Protein AF-B0TXT7-F1 (afdb_monomer)

Mean predicted aligned error: 6.56 Å

Organism: Francisella philomiragia subsp. philomiragia (strain ATCC 25017 / CCUG 19701 / FSC 153 / O#319-036) (NCBI:txid484022)

Structure (mmCIF, N/CA/C/O backbone):
data_AF-B0TXT7-F1
#
_entry.id   AF-B0TXT7-F1
#
loop_
_atom_site.group_PDB
_atom_site.id
_atom_site.type_symbol
_atom_site.label_atom_id
_atom_site.label_alt_id
_atom_site.label_comp_id
_atom_site.label_asym_id
_atom_site.label_entity_id
_atom_site.label_seq_id
_atom_site.pdbx_PDB_ins_code
_atom_site.Cartn_x
_atom_site.Cartn_y
_atom_site.Cartn_z
_atom_site.occupancy
_atom_site.B_iso_or_equiv
_atom_site.auth_seq_id
_atom_site.auth_comp_id
_atom_site.auth_asym_id
_atom_site.auth_atom_id
_atom_site.pdbx_PDB_model_num
ATOM 1 N N . MET A 1 1 ? -22.520 -22.545 6.226 1.00 51.59 1 MET A N 1
ATOM 2 C CA . MET A 1 1 ? -21.608 -21.800 7.129 1.00 51.59 1 MET A CA 1
ATOM 3 C C . MET A 1 1 ? -21.972 -21.893 8.619 1.00 51.59 1 MET A C 1
ATOM 5 O O . MET A 1 1 ? -21.087 -21.686 9.431 1.00 51.59 1 MET A O 1
ATOM 9 N N . GLN A 1 2 ? -23.203 -22.263 9.009 1.00 54.75 2 GLN A N 1
ATOM 10 C CA . GLN A 1 2 ? -23.675 -22.245 10.411 1.00 54.75 2 GLN A CA 1
ATOM 11 C C . GLN A 1 2 ? -23.041 -23.250 11.405 1.00 54.75 2 GLN A C 1
ATOM 13 O O . GLN A 1 2 ? -23.368 -23.182 12.582 1.00 54.75 2 GLN A O 1
ATOM 18 N N . GLN A 1 3 ? -22.155 -24.165 10.990 1.00 64.62 3 GLN A N 1
ATOM 19 C CA . GLN A 1 3 ? -21.646 -25.228 11.882 1.00 64.62 3 GLN A CA 1
ATOM 20 C C . GLN A 1 3 ? -20.163 -25.116 12.261 1.00 64.62 3 GLN A C 1
ATOM 22 O O . GLN A 1 3 ? -19.728 -25.811 13.173 1.00 64.62 3 GLN A O 1
ATOM 27 N N . ASN A 1 4 ? -19.378 -24.244 11.616 1.00 75.81 4 ASN A N 1
ATOM 28 C CA . ASN A 1 4 ? -17.958 -24.092 11.938 1.00 75.81 4 ASN A CA 1
ATOM 29 C C . ASN A 1 4 ? -17.682 -22.705 12.526 1.00 75.81 4 ASN A C 1
ATOM 31 O O . ASN A 1 4 ? -17.522 -21.728 11.798 1.00 75.81 4 ASN A O 1
ATOM 35 N N . THR A 1 5 ? -17.606 -22.635 13.854 1.00 74.50 5 THR A N 1
ATOM 36 C CA . THR A 1 5 ? -17.346 -21.399 14.608 1.00 74.50 5 THR A CA 1
ATOM 37 C C . THR A 1 5 ? -15.906 -20.897 14.501 1.00 74.50 5 THR A C 1
ATOM 39 O O . THR A 1 5 ? -15.617 -19.815 15.005 1.00 74.50 5 THR A O 1
ATOM 42 N N . ASN A 1 6 ? -15.010 -21.662 13.866 1.00 85.00 6 ASN A N 1
ATOM 43 C CA . ASN A 1 6 ? -13.612 -21.280 13.658 1.00 85.00 6 ASN A CA 1
ATOM 44 C C . ASN A 1 6 ? -13.389 -20.542 12.332 1.00 85.00 6 ASN A C 1
ATOM 46 O O . ASN A 1 6 ? -12.321 -19.963 12.137 1.00 85.00 6 ASN A O 1
ATOM 50 N N . LEU A 1 7 ? -14.368 -20.560 11.420 1.00 88.75 7 LEU A N 1
ATOM 51 C CA . LEU A 1 7 ? -14.286 -19.779 10.191 1.00 88.75 7 LEU A CA 1
ATOM 52 C C . LEU A 1 7 ? -14.482 -18.300 10.505 1.00 88.75 7 LEU A C 1
ATOM 54 O O . LEU A 1 7 ? -15.391 -17.920 11.245 1.00 88.75 7 LEU A O 1
ATOM 58 N N . ARG A 1 8 ? -13.627 -17.475 9.908 1.00 91.94 8 ARG A N 1
ATOM 59 C CA . ARG A 1 8 ? -13.686 -16.023 10.016 1.00 91.94 8 ARG A CA 1
ATOM 60 C C . ARG A 1 8 ? -13.893 -15.414 8.642 1.00 91.94 8 ARG A C 1
ATOM 62 O O . ARG A 1 8 ? -13.383 -15.939 7.655 1.00 91.94 8 ARG A O 1
ATOM 69 N N . ILE A 1 9 ? -14.634 -14.314 8.594 1.00 91.62 9 ILE A N 1
ATOM 70 C CA . ILE A 1 9 ? -14.867 -13.565 7.358 1.00 91.62 9 ILE A CA 1
ATOM 71 C C . ILE A 1 9 ? -13.808 -12.473 7.254 1.00 91.62 9 ILE A C 1
ATOM 73 O O . ILE A 1 9 ? -13.617 -11.706 8.197 1.00 91.62 9 ILE A O 1
ATOM 77 N N . SER A 1 10 ? -13.134 -12.421 6.113 1.00 96.75 10 SER A N 1
ATOM 78 C CA . SER A 1 10 ? -12.211 -11.349 5.748 1.00 96.75 10 SER A CA 1
ATOM 79 C C . SER A 1 10 ? -12.772 -10.628 4.524 1.00 96.75 10 SER A C 1
ATOM 81 O O . SER A 1 10 ? -13.472 -11.246 3.719 1.00 96.75 10 SER A O 1
ATOM 83 N N . GLY A 1 11 ? -12.470 -9.346 4.364 1.00 96.88 11 GLY A N 1
ATOM 84 C CA . GLY A 1 11 ? -12.916 -8.587 3.198 1.00 96.88 11 GLY A CA 1
ATOM 85 C C . GLY A 1 11 ? -12.551 -7.113 3.277 1.00 96.88 11 GLY A C 1
ATOM 86 O O . GLY A 1 11 ? -11.939 -6.661 4.244 1.00 96.88 11 GLY A O 1
ATOM 87 N N . TRP A 1 12 ? -12.940 -6.352 2.258 1.00 97.12 12 TRP A N 1
ATOM 88 C CA . TRP A 1 12 ? -12.805 -4.896 2.279 1.00 97.12 12 TRP A CA 1
ATOM 89 C C . TRP A 1 12 ? -13.558 -4.302 3.471 1.00 97.12 12 TRP A C 1
ATOM 91 O O . TRP A 1 12 ? -14.540 -4.884 3.936 1.00 97.12 12 TRP A O 1
ATOM 101 N N . GLN A 1 13 ? -13.120 -3.143 3.951 1.00 95.44 13 GLN A N 1
ATOM 102 C CA . GLN A 1 13 ? -13.707 -2.390 5.067 1.00 95.44 13 GLN A CA 1
ATOM 103 C C . GLN A 1 13 ? -15.245 -2.303 5.052 1.00 95.44 13 GLN A C 1
ATOM 105 O O . GLN A 1 13 ? -15.869 -2.425 6.106 1.00 95.44 13 GLN A O 1
ATOM 110 N N . GLN A 1 14 ? -15.875 -2.231 3.874 1.00 92.75 14 GLN A N 1
ATOM 111 C CA . GLN A 1 14 ? -17.336 -2.234 3.713 1.00 92.75 14 GLN A CA 1
ATOM 112 C C . GLN A 1 14 ? -18.018 -3.514 4.230 1.00 92.75 14 GLN A C 1
ATOM 114 O O . GLN A 1 14 ? -19.214 -3.515 4.480 1.00 92.75 14 GLN A O 1
ATOM 119 N N . THR A 1 15 ? -17.274 -4.601 4.442 1.00 93.25 15 THR A N 1
ATOM 120 C CA . THR A 1 15 ? -17.776 -5.841 5.064 1.00 93.25 15 THR A CA 1
ATOM 121 C C . THR A 1 15 ? -18.256 -5.607 6.497 1.00 93.25 15 THR A C 1
ATOM 123 O O . THR A 1 15 ? -19.139 -6.312 6.983 1.00 93.25 15 THR A O 1
ATOM 126 N N . VAL A 1 16 ? -17.644 -4.646 7.193 1.00 93.69 16 VAL A N 1
ATOM 127 C CA . VAL A 1 16 ? -17.918 -4.352 8.606 1.00 93.69 16 VAL A CA 1
ATOM 128 C C . VAL A 1 16 ? -18.448 -2.938 8.819 1.00 93.69 16 VAL A C 1
ATOM 130 O O . VAL A 1 16 ? -19.028 -2.668 9.869 1.00 93.69 16 VAL A O 1
ATOM 133 N N . GLN A 1 17 ? -18.270 -2.044 7.849 1.00 91.12 17 GLN A N 1
ATOM 134 C CA . GLN A 1 17 ? -18.802 -0.688 7.891 1.00 91.12 17 GLN A CA 1
ATOM 135 C C . GLN A 1 17 ? -20.269 -0.652 7.457 1.00 91.12 17 GLN A C 1
ATOM 137 O O . GLN A 1 17 ? -20.660 -1.268 6.472 1.00 91.12 17 GLN A O 1
ATOM 142 N N . ASN A 1 18 ? -21.061 0.132 8.180 1.00 82.00 18 ASN A N 1
ATOM 143 C CA . ASN A 1 18 ? -22.433 0.476 7.848 1.00 82.00 18 ASN A CA 1
ATOM 144 C C . ASN A 1 18 ? -22.510 1.959 7.497 1.00 82.00 18 ASN A C 1
ATOM 146 O O . ASN A 1 18 ? -21.871 2.798 8.131 1.00 82.00 18 ASN A O 1
ATOM 150 N N . ASP A 1 19 ? -23.333 2.292 6.511 1.00 72.88 19 ASP A N 1
ATOM 151 C CA . ASP A 1 19 ? -23.581 3.674 6.122 1.00 72.88 19 ASP A CA 1
ATOM 152 C C . ASP A 1 19 ? -25.052 4.042 6.363 1.00 72.88 19 ASP A C 1
ATOM 154 O O . ASP A 1 19 ? -25.871 4.015 5.442 1.00 72.88 19 ASP A O 1
ATOM 158 N N . PRO A 1 20 ? -25.432 4.360 7.614 1.00 60.53 20 PRO A N 1
ATOM 159 C CA . PRO A 1 20 ? -26.813 4.700 7.927 1.00 60.53 20 PRO A CA 1
ATOM 160 C C . PRO A 1 20 ? -27.273 6.031 7.306 1.00 60.53 20 PRO A C 1
ATOM 162 O O . PRO A 1 20 ? -28.471 6.299 7.328 1.00 60.53 20 PRO A O 1
ATOM 165 N N . ASN A 1 21 ? -26.365 6.859 6.762 1.00 62.38 21 ASN A N 1
ATOM 166 C CA . ASN A 1 21 ? -26.669 8.219 6.291 1.00 62.38 21 ASN A CA 1
ATOM 167 C C . ASN A 1 21 ? -26.250 8.508 4.833 1.00 62.38 21 ASN A C 1
ATOM 169 O O . ASN A 1 21 ? -26.372 9.651 4.397 1.00 62.38 21 ASN A O 1
ATOM 173 N N . GLY A 1 22 ? -25.756 7.526 4.078 1.00 58.91 22 GLY A N 1
ATOM 174 C CA . GLY A 1 22 ? -25.229 7.735 2.722 1.00 58.91 22 GLY A CA 1
ATOM 175 C C . GLY A 1 22 ? -23.880 8.472 2.668 1.00 58.91 22 GLY A C 1
ATOM 176 O O . GLY A 1 22 ? -23.488 8.957 1.606 1.00 58.91 22 GLY A O 1
ATOM 177 N N . ASN A 1 23 ? -23.184 8.596 3.803 1.00 55.44 23 ASN A N 1
ATOM 178 C CA . ASN A 1 23 ? -21.827 9.117 3.866 1.00 55.44 23 ASN A CA 1
ATOM 179 C C . ASN A 1 23 ? -20.853 7.942 3.736 1.00 55.44 23 ASN A C 1
ATOM 181 O O . ASN A 1 23 ? -20.603 7.223 4.700 1.00 55.44 23 ASN A O 1
ATOM 185 N N . LEU A 1 24 ? -20.251 7.824 2.552 1.00 52.06 24 LEU A N 1
ATOM 186 C CA . LEU A 1 24 ? -19.329 6.766 2.112 1.00 52.06 24 LEU A CA 1
ATOM 187 C C . LEU A 1 24 ? -18.203 6.378 3.102 1.00 52.06 24 LEU A C 1
ATOM 189 O O . LEU A 1 24 ? -17.630 5.301 2.964 1.00 52.06 24 LEU A O 1
ATOM 193 N N . ALA A 1 25 ? -17.907 7.204 4.111 1.00 57.69 25 ALA A N 1
ATOM 194 C CA . ALA A 1 25 ? -16.978 6.916 5.208 1.00 57.69 25 ALA A CA 1
ATOM 195 C C . ALA A 1 25 ? -17.632 6.060 6.317 1.00 57.69 25 ALA A C 1
ATOM 197 O O . ALA A 1 25 ? -17.668 6.464 7.484 1.00 57.69 25 ALA A O 1
ATOM 198 N N . GLY A 1 26 ? -18.213 4.917 5.932 1.00 68.19 26 GLY A N 1
ATOM 199 C CA . GLY A 1 26 ? -19.107 4.102 6.761 1.00 68.19 26 GLY A CA 1
ATOM 200 C C . GLY A 1 26 ? -18.608 3.860 8.196 1.00 68.19 26 GLY A C 1
ATOM 201 O O . GLY A 1 26 ? -17.425 3.642 8.452 1.00 68.19 26 GLY A O 1
ATOM 202 N N . GLY A 1 27 ? -19.530 3.914 9.156 1.00 82.56 27 GLY A N 1
ATOM 203 C CA . GLY A 1 27 ? -19.256 3.742 10.581 1.00 82.56 27 GLY A CA 1
ATOM 204 C C . GLY A 1 27 ? -19.341 2.289 11.045 1.00 82.56 27 GLY A C 1
ATOM 205 O O . GLY A 1 27 ? -19.876 1.424 10.360 1.00 82.56 27 GLY A O 1
ATOM 206 N N . ILE A 1 28 ? -18.841 2.024 12.251 1.00 88.81 28 ILE A N 1
ATOM 207 C CA . ILE A 1 28 ? -19.052 0.746 12.942 1.00 88.81 28 ILE A CA 1
ATOM 208 C C . ILE A 1 28 ? -20.203 0.921 13.926 1.00 88.81 28 ILE A C 1
ATOM 210 O O . ILE A 1 28 ? -20.155 1.803 14.785 1.00 88.81 28 ILE A O 1
ATOM 214 N N . ASP A 1 29 ? -21.230 0.087 13.805 1.00 87.62 29 ASP A N 1
ATOM 215 C CA . ASP A 1 29 ? -22.403 0.121 14.673 1.00 87.62 29 ASP A CA 1
ATOM 216 C C . ASP A 1 29 ? -22.774 -1.280 15.188 1.00 87.62 29 ASP A C 1
ATOM 218 O O . ASP A 1 29 ? -22.053 -2.259 15.003 1.00 87.62 29 ASP A O 1
ATOM 222 N N . LYS A 1 30 ? -23.912 -1.379 15.879 1.00 87.69 30 LYS A N 1
ATOM 223 C CA . LYS A 1 30 ? -24.397 -2.631 16.481 1.00 87.69 30 LYS A CA 1
ATOM 224 C C . LYS A 1 30 ? -24.724 -3.745 15.473 1.00 87.69 30 LYS A C 1
ATOM 226 O O . LYS A 1 30 ? -24.895 -4.885 15.893 1.00 87.69 30 LYS A O 1
ATOM 231 N N . ASN A 1 31 ? -24.882 -3.416 14.193 1.00 88.06 31 ASN A N 1
ATOM 232 C CA . ASN A 1 31 ? -25.178 -4.361 13.119 1.00 88.06 31 ASN A CA 1
ATOM 233 C C . ASN A 1 31 ? -23.906 -4.808 12.379 1.00 88.06 31 ASN A C 1
ATOM 235 O O . ASN A 1 31 ? -23.976 -5.722 11.560 1.00 88.06 31 ASN A O 1
ATOM 239 N N . SER A 1 32 ? -22.756 -4.179 12.643 1.00 91.50 32 SER A N 1
ATOM 240 C CA . SER A 1 32 ? -21.461 -4.601 12.110 1.00 91.50 32 SER A CA 1
ATOM 241 C C . SER A 1 32 ? -21.084 -5.998 12.614 1.00 91.50 32 SER A C 1
ATOM 243 O O . SER A 1 32 ? -21.373 -6.366 13.755 1.00 91.50 32 SER A O 1
ATOM 245 N N . ILE A 1 33 ? -20.398 -6.779 11.776 1.00 92.38 33 ILE A N 1
ATOM 246 C CA . ILE A 1 33 ? -19.875 -8.094 12.173 1.00 92.38 33 ILE A CA 1
ATOM 247 C C . ILE A 1 33 ? -18.820 -7.890 13.272 1.00 92.38 33 ILE A C 1
ATOM 249 O O . ILE A 1 33 ? -17.830 -7.218 13.002 1.00 92.38 33 ILE A O 1
ATOM 253 N N . PRO A 1 34 ? -18.960 -8.484 14.472 1.00 93.12 34 PRO A N 1
ATOM 254 C CA . PRO A 1 34 ? -18.006 -8.277 15.561 1.00 93.12 34 PRO A CA 1
ATOM 255 C C . PRO A 1 34 ? -16.569 -8.651 15.178 1.00 93.12 34 PRO A C 1
ATOM 257 O O . PRO A 1 34 ? -16.345 -9.651 14.488 1.00 93.12 34 PRO A O 1
ATOM 260 N N . SER A 1 35 ? -15.582 -7.890 15.657 1.00 94.88 35 SER A N 1
ATOM 261 C CA . SER A 1 35 ? -14.178 -8.051 15.257 1.00 94.88 35 SER A CA 1
ATOM 262 C C . SER A 1 35 ? -13.612 -9.439 15.578 1.00 94.88 35 SER A C 1
ATOM 264 O O . SER A 1 35 ? -12.848 -9.997 14.788 1.00 94.88 35 SER A O 1
ATOM 266 N N . GLU A 1 36 ? -14.066 -10.087 16.651 1.00 92.94 36 GLU A N 1
ATOM 267 C CA . GLU A 1 36 ? -13.690 -11.456 17.013 1.00 92.94 36 GLU A CA 1
ATOM 268 C C . GLU A 1 36 ? -14.222 -12.531 16.049 1.00 92.94 36 GLU A C 1
ATOM 270 O O . GLU A 1 36 ? -13.735 -13.665 16.058 1.00 92.94 36 GLU A O 1
ATOM 275 N N . LYS A 1 37 ? -15.202 -12.185 15.205 1.00 93.00 37 LYS A N 1
ATOM 276 C CA . LYS A 1 37 ? -15.755 -13.035 14.138 1.00 93.00 37 LYS A CA 1
ATOM 277 C C . LYS A 1 37 ? -15.136 -12.749 12.766 1.00 93.00 37 LYS A C 1
ATOM 279 O O . LYS A 1 37 ? -15.424 -13.464 11.805 1.00 93.00 37 LYS A O 1
ATOM 284 N N . THR A 1 38 ? -14.258 -11.752 12.678 1.00 95.62 38 THR A N 1
ATOM 285 C CA . THR A 1 38 ? -13.571 -11.368 11.438 1.00 95.62 38 THR A CA 1
ATOM 286 C C . THR A 1 38 ? -12.125 -11.852 11.390 1.00 95.62 38 THR A C 1
ATOM 288 O O . THR A 1 38 ? -11.473 -12.054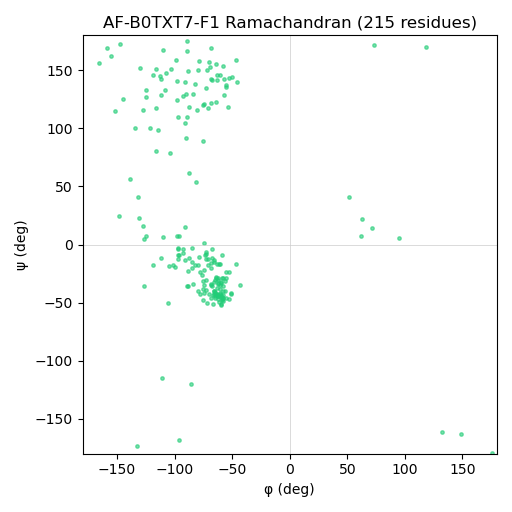 12.422 1.00 95.62 38 THR A O 1
ATOM 291 N N . GLY A 1 39 ? -11.649 -12.097 10.170 1.00 96.62 39 GLY A N 1
ATOM 292 C CA . GLY A 1 39 ? -10.245 -12.300 9.850 1.00 96.62 39 GLY A CA 1
ATOM 293 C C . GLY A 1 39 ? -9.587 -10.947 9.613 1.00 96.62 39 GLY A C 1
ATOM 294 O O . GLY A 1 39 ? -9.584 -10.108 10.510 1.00 96.62 39 GLY A O 1
ATOM 295 N N . TYR A 1 40 ? -9.048 -10.736 8.415 1.00 98.06 40 TYR A N 1
ATOM 296 C CA . TYR A 1 40 ? -8.450 -9.461 8.024 1.00 98.06 40 TYR A CA 1
ATOM 297 C C . TYR A 1 40 ? -9.473 -8.545 7.360 1.00 98.06 40 TYR A C 1
ATOM 299 O O . TYR A 1 40 ? -10.296 -8.994 6.561 1.00 98.06 40 TYR A O 1
ATOM 307 N N . ILE A 1 41 ? -9.410 -7.260 7.693 1.00 98.31 41 ILE A N 1
ATOM 308 C CA . ILE A 1 41 ? -10.216 -6.220 7.063 1.00 98.31 41 ILE A CA 1
ATOM 309 C C . ILE A 1 41 ? -9.276 -5.258 6.344 1.00 98.31 41 ILE A C 1
ATOM 311 O O . ILE A 1 41 ? -8.439 -4.622 6.985 1.00 98.31 41 ILE A O 1
ATOM 315 N N . TRP A 1 42 ? -9.404 -5.161 5.024 1.00 98.50 42 TRP A N 1
ATOM 316 C CA . TRP A 1 42 ? -8.548 -4.300 4.209 1.00 98.50 42 TRP A CA 1
ATOM 317 C C . TRP A 1 42 ? -9.150 -2.907 4.060 1.00 98.50 42 TRP A C 1
ATOM 319 O O . TRP A 1 42 ? -10.311 -2.764 3.667 1.00 98.50 42 TRP A O 1
ATOM 329 N N . VAL A 1 43 ? -8.339 -1.890 4.339 1.00 97.88 43 VAL A N 1
ATOM 330 C CA . VAL A 1 43 ? -8.679 -0.484 4.103 1.00 97.88 43 VAL A CA 1
ATOM 331 C C . VAL A 1 43 ? -8.080 -0.063 2.778 1.00 97.88 43 VAL A C 1
ATOM 333 O O . VAL A 1 43 ? -6.858 0.021 2.664 1.00 97.88 43 VAL A O 1
ATOM 336 N N . TRP A 1 44 ? -8.938 0.160 1.786 1.00 97.44 44 TRP A N 1
ATOM 337 C CA . TRP A 1 44 ? -8.513 0.451 0.417 1.00 97.44 44 TRP A CA 1
ATOM 338 C C . TRP A 1 44 ? -8.655 1.913 0.016 1.00 97.44 44 TRP A C 1
ATOM 340 O O . TRP A 1 44 ? -8.029 2.339 -0.954 1.00 97.44 44 TRP A O 1
ATOM 350 N N . SER A 1 45 ? -9.465 2.687 0.743 1.00 96.31 45 SER A N 1
ATOM 351 C CA . SER A 1 45 ? -9.599 4.118 0.492 1.00 96.31 45 SER A CA 1
ATOM 352 C C . SER A 1 45 ? -8.226 4.786 0.471 1.00 96.31 45 SER A C 1
ATOM 354 O O . SER A 1 45 ? -7.339 4.428 1.248 1.00 96.31 45 SER A O 1
ATOM 356 N N . ALA A 1 46 ? -8.059 5.768 -0.414 1.00 97.50 46 ALA A N 1
ATOM 357 C CA . ALA A 1 46 ? -6.814 6.517 -0.530 1.00 97.50 46 ALA A CA 1
ATOM 358 C C . ALA A 1 46 ? -6.406 7.131 0.823 1.00 97.50 46 ALA A C 1
ATOM 360 O O . ALA A 1 46 ? -7.256 7.691 1.530 1.00 97.50 46 ALA A O 1
ATOM 361 N N . PHE A 1 47 ? -5.121 7.058 1.173 1.00 97.75 47 PHE A N 1
ATOM 362 C CA . PHE A 1 47 ? -4.563 7.606 2.408 1.00 97.75 47 PHE A CA 1
ATOM 363 C C . PHE A 1 47 ? -4.885 9.094 2.546 1.00 97.75 47 PHE A C 1
ATOM 365 O O . PHE A 1 47 ? -5.380 9.524 3.589 1.00 97.75 47 PHE A O 1
ATOM 372 N N . ASN A 1 48 ? -4.692 9.857 1.465 1.00 93.94 48 ASN A N 1
ATOM 373 C CA . ASN A 1 48 ? -4.952 11.300 1.417 1.00 93.94 48 ASN A CA 1
ATOM 374 C C . ASN A 1 48 ? -6.449 11.665 1.349 1.00 93.94 48 ASN A C 1
ATOM 376 O O . ASN A 1 48 ? -6.797 12.845 1.274 1.00 93.94 48 ASN A O 1
ATOM 380 N N . SER A 1 49 ? -7.335 10.667 1.361 1.00 93.94 49 SER A N 1
ATOM 381 C CA . SER A 1 49 ? -8.787 10.821 1.435 1.00 93.94 49 SER A CA 1
ATOM 382 C C . SER A 1 49 ? -9.294 10.328 2.799 1.00 93.94 49 SER A C 1
ATOM 384 O O . SER A 1 49 ? -8.972 10.929 3.824 1.00 93.94 49 SER A O 1
ATOM 386 N N . SER A 1 50 ? -10.089 9.255 2.850 1.00 93.69 50 SER A N 1
ATOM 387 C CA . SER A 1 50 ? -10.614 8.678 4.093 1.00 93.69 50 SER A CA 1
ATOM 388 C C . SER A 1 50 ? -9.805 7.494 4.635 1.00 93.69 50 SER A C 1
ATOM 390 O O . SER A 1 50 ? -10.026 7.092 5.777 1.00 93.69 50 SER A O 1
ATOM 392 N N . GLY A 1 51 ? -8.829 6.963 3.889 1.00 96.06 51 GLY A N 1
ATOM 393 C CA . GLY A 1 51 ? -8.107 5.741 4.265 1.00 96.06 51 GLY A CA 1
ATOM 394 C C . GLY A 1 51 ? -7.414 5.832 5.623 1.00 96.06 51 GLY A C 1
ATOM 395 O O . GLY A 1 51 ? -7.548 4.931 6.452 1.00 96.06 51 GLY A O 1
ATOM 396 N N . TYR A 1 52 ? -6.745 6.954 5.906 1.00 97.31 52 TYR A N 1
ATOM 397 C CA . TYR A 1 52 ? -6.086 7.175 7.195 1.00 97.31 52 TYR A CA 1
ATOM 398 C C . TYR A 1 52 ? -7.064 7.110 8.382 1.00 97.31 52 TYR A C 1
ATOM 400 O O . TYR A 1 52 ? -6.795 6.435 9.380 1.00 97.31 52 TYR A O 1
ATOM 408 N N . SER A 1 53 ? -8.213 7.786 8.290 1.00 95.69 53 SER A N 1
ATOM 409 C CA . SER A 1 53 ? -9.188 7.842 9.386 1.00 95.69 53 SER A CA 1
ATOM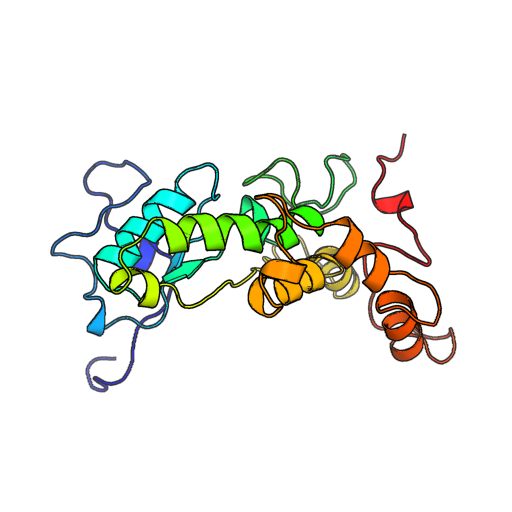 410 C C . SER A 1 53 ? -9.972 6.535 9.537 1.00 95.69 53 SER A C 1
ATOM 412 O O . SER A 1 53 ? -10.246 6.111 10.663 1.00 95.69 53 SER A O 1
ATOM 414 N N . GLU A 1 54 ? -10.271 5.849 8.435 1.00 95.56 54 GLU A N 1
ATOM 415 C CA . GLU A 1 54 ? -10.940 4.544 8.424 1.00 95.56 54 GLU A CA 1
ATOM 416 C C . GLU A 1 54 ? -10.049 3.454 9.032 1.00 95.56 54 GLU A C 1
ATOM 418 O O . GLU A 1 54 ? -10.500 2.693 9.893 1.00 95.56 54 GLU A O 1
ATOM 423 N N . ALA A 1 55 ? -8.755 3.434 8.698 1.00 97.56 55 ALA A N 1
ATOM 424 C CA . ALA A 1 55 ? -7.792 2.529 9.321 1.00 97.56 55 ALA A CA 1
ATOM 425 C C . ALA A 1 55 ? -7.704 2.734 10.836 1.00 97.56 55 ALA A C 1
ATOM 427 O O . ALA A 1 55 ? -7.730 1.762 11.601 1.00 97.56 55 ALA A O 1
ATOM 428 N N . GLN A 1 56 ? -7.667 3.991 11.289 1.00 97.38 56 GLN A N 1
ATOM 429 C CA . GLN A 1 56 ? -7.692 4.303 12.715 1.00 97.38 56 GLN A CA 1
ATOM 430 C C . GLN A 1 56 ? -8.982 3.830 13.387 1.00 97.38 56 GLN A C 1
ATOM 432 O O . GLN A 1 56 ? -8.930 3.278 14.487 1.00 97.38 56 GLN A O 1
ATOM 437 N N . GLN A 1 57 ? -10.136 4.069 12.761 1.00 95.56 57 GLN A N 1
ATOM 438 C CA . GLN A 1 57 ? -11.438 3.680 13.294 1.00 95.56 57 GLN A CA 1
ATOM 439 C C . GLN A 1 57 ? -11.512 2.163 13.487 1.00 95.56 57 GLN A C 1
ATOM 441 O O . GLN A 1 57 ? -11.819 1.711 14.591 1.00 95.56 57 GLN A O 1
ATOM 446 N N . LEU A 1 58 ? -11.169 1.386 12.455 1.00 96.81 58 LEU A N 1
ATOM 447 C CA . LEU A 1 58 ? -11.201 -0.076 12.501 1.00 96.81 58 LEU A CA 1
ATOM 448 C C . LEU A 1 58 ? -10.223 -0.644 13.536 1.00 96.81 58 LEU A C 1
ATOM 450 O O . LEU A 1 58 ? -10.587 -1.527 14.317 1.00 96.81 58 LEU A O 1
ATOM 454 N N . ALA A 1 59 ? -9.007 -0.095 13.603 1.00 98.12 59 ALA A N 1
ATOM 455 C CA . ALA A 1 59 ? -8.003 -0.532 14.566 1.00 98.12 59 ALA A CA 1
ATOM 456 C C . ALA A 1 59 ? -8.428 -0.259 16.020 1.00 98.12 59 ALA A C 1
ATOM 458 O O . ALA A 1 59 ? -8.249 -1.122 16.881 1.00 98.12 59 ALA A O 1
ATOM 459 N N . LYS A 1 60 ? -9.037 0.901 16.307 1.00 97.19 60 LYS A N 1
ATOM 460 C CA . LYS A 1 60 ? -9.516 1.277 17.656 1.00 97.19 60 LYS A CA 1
ATOM 461 C C . LYS A 1 60 ? -10.629 0.369 18.180 1.00 97.19 60 LYS A C 1
ATOM 463 O O .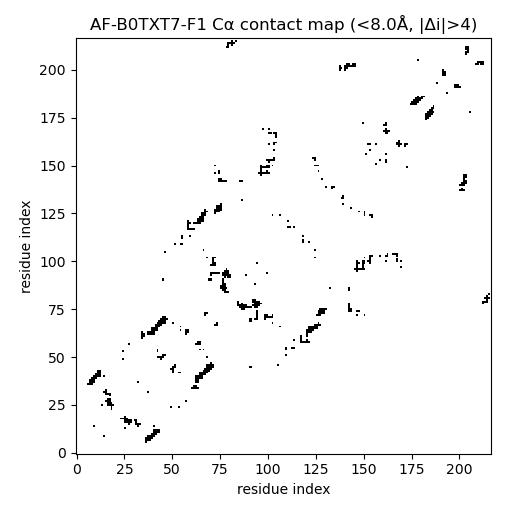 LYS A 1 60 ? -10.746 0.187 19.388 1.00 97.19 60 LYS A O 1
ATOM 468 N N . VAL A 1 61 ? -11.434 -0.213 17.292 1.00 95.56 61 VAL A N 1
ATOM 469 C CA . VAL A 1 61 ? -12.525 -1.131 17.668 1.00 95.56 61 VAL A CA 1
ATOM 470 C C . VAL A 1 61 ? -12.138 -2.614 17.554 1.00 95.56 61 VAL A C 1
ATOM 472 O O . VAL A 1 61 ? -12.971 -3.497 17.755 1.00 95.56 61 VAL A O 1
ATOM 475 N N . GLY A 1 62 ? -10.861 -2.909 17.290 1.00 97.25 62 GLY A N 1
ATOM 476 C CA . GLY A 1 62 ? -10.303 -4.257 17.416 1.00 97.25 62 GLY A CA 1
ATOM 477 C C . GLY A 1 62 ? -10.263 -5.102 16.143 1.00 97.25 62 GLY A C 1
ATOM 478 O O . GLY A 1 62 ? -9.894 -6.272 16.234 1.00 97.25 62 GLY A O 1
ATOM 479 N N . TYR A 1 63 ? -10.618 -4.565 14.971 1.00 98.25 63 TYR A N 1
ATOM 480 C CA . TYR A 1 63 ? -10.496 -5.319 13.716 1.00 98.25 63 TYR A CA 1
ATOM 481 C C . TYR A 1 63 ? -9.032 -5.549 13.353 1.00 98.25 63 TYR A C 1
ATOM 483 O O . TYR A 1 63 ? -8.199 -4.668 13.532 1.00 98.25 63 TYR A O 1
ATOM 491 N N . SER A 1 64 ? -8.709 -6.724 12.810 1.00 98.44 64 SER A N 1
ATOM 492 C CA . SER A 1 64 ? -7.373 -6.974 12.260 1.00 98.44 64 SER A CA 1
ATOM 493 C C . SER A 1 64 ? -7.240 -6.269 10.910 1.00 98.44 64 SER A C 1
ATOM 495 O O . SER A 1 64 ? -7.565 -6.832 9.870 1.00 98.44 64 SER A O 1
ATOM 497 N N . THR A 1 65 ? -6.793 -5.021 10.948 1.00 98.62 65 THR A N 1
ATOM 498 C CA . THR A 1 65 ? -6.754 -4.109 9.807 1.00 98.62 65 THR A CA 1
ATOM 499 C C . THR A 1 65 ? -5.497 -4.320 8.968 1.00 98.62 65 THR A C 1
ATOM 501 O O . THR A 1 65 ? -4.382 -4.293 9.493 1.00 98.62 65 THR A O 1
ATOM 504 N N . VAL A 1 66 ? -5.663 -4.474 7.659 1.00 98.81 66 VAL A N 1
ATOM 505 C CA . VAL A 1 66 ? -4.582 -4.449 6.665 1.00 98.81 66 VAL A CA 1
ATOM 506 C C . VAL A 1 66 ? -4.693 -3.152 5.870 1.00 98.81 66 VAL A C 1
ATOM 508 O O . VAL A 1 66 ? -5.785 -2.762 5.455 1.00 98.81 66 VAL A O 1
ATOM 511 N N . LEU A 1 67 ? -3.572 -2.459 5.695 1.00 98.75 67 LEU A N 1
ATOM 512 C CA . LEU A 1 67 ? -3.518 -1.201 4.958 1.00 98.75 67 LEU A CA 1
ATOM 513 C C . LEU A 1 67 ? -3.293 -1.505 3.474 1.00 98.75 67 LEU A C 1
ATOM 515 O O . LEU A 1 67 ? -2.279 -2.095 3.112 1.00 98.75 67 LEU A O 1
ATOM 519 N N . ALA A 1 68 ? -4.242 -1.112 2.633 1.00 98.38 68 ALA A N 1
ATOM 520 C CA . ALA A 1 68 ? -4.241 -1.352 1.192 1.00 98.38 68 ALA A CA 1
ATOM 521 C C . ALA A 1 68 ? -4.556 -0.057 0.425 1.00 98.38 68 ALA A C 1
ATOM 523 O O . ALA A 1 68 ? -5.339 -0.076 -0.520 1.00 98.38 68 ALA A O 1
ATOM 524 N N . TYR A 1 69 ? -3.997 1.073 0.875 1.00 98.56 69 TYR A N 1
ATOM 525 C CA . TYR A 1 69 ? -4.312 2.406 0.354 1.00 98.56 69 TYR A CA 1
ATOM 526 C C . TYR A 1 69 ? -4.136 2.474 -1.167 1.00 98.56 69 TYR A C 1
ATOM 528 O O . TYR A 1 69 ? -3.041 2.255 -1.692 1.00 98.56 69 TYR A O 1
ATOM 536 N N . ALA A 1 70 ? -5.225 2.764 -1.880 1.00 98.31 70 ALA A N 1
ATOM 537 C CA . ALA A 1 70 ? -5.230 2.708 -3.336 1.00 98.31 70 ALA A CA 1
ATOM 538 C C . ALA A 1 70 ? -4.304 3.741 -3.994 1.00 98.31 70 ALA A C 1
ATOM 540 O O . ALA A 1 70 ? -3.754 3.468 -5.054 1.00 98.31 70 ALA A O 1
ATOM 541 N N . ASP A 1 71 ? -4.088 4.901 -3.372 1.00 97.81 71 ASP A N 1
ATOM 542 C CA . ASP A 1 71 ? -3.170 5.930 -3.872 1.00 97.81 71 ASP A CA 1
ATOM 543 C C . ASP A 1 71 ? -1.681 5.575 -3.715 1.00 97.81 71 ASP A C 1
ATOM 545 O O . ASP A 1 71 ? -0.856 6.202 -4.379 1.00 97.81 71 ASP A O 1
ATOM 549 N N . ASP A 1 72 ? -1.344 4.541 -2.935 1.00 97.75 72 ASP A N 1
ATOM 550 C CA . ASP A 1 72 ? 0.028 4.038 -2.793 1.00 97.75 72 ASP A CA 1
ATOM 551 C C . ASP A 1 72 ? 0.264 2.706 -3.535 1.00 97.75 72 ASP A C 1
ATOM 553 O O . ASP A 1 72 ? 1.258 2.549 -4.246 1.00 97.75 72 ASP A O 1
ATOM 557 N N . ILE A 1 73 ? -0.604 1.705 -3.318 1.00 98.12 73 ILE A N 1
ATOM 558 C CA . ILE A 1 73 ? -0.287 0.279 -3.560 1.00 98.12 73 ILE A CA 1
ATOM 559 C C . ILE A 1 73 ? -1.344 -0.482 -4.375 1.00 98.12 73 ILE A C 1
ATOM 561 O O . ILE A 1 73 ? -1.395 -1.713 -4.336 1.00 98.12 73 ILE A O 1
ATOM 565 N N . TYR A 1 74 ? -2.154 0.223 -5.167 1.00 98.19 74 TYR A N 1
ATOM 566 C CA . TYR A 1 74 ? -2.931 -0.393 -6.251 1.00 98.19 74 TYR A CA 1
ATOM 567 C C . TYR A 1 74 ? -2.107 -0.387 -7.539 1.00 98.19 74 TYR A C 1
ATOM 569 O O . TYR A 1 74 ? -1.805 0.655 -8.125 1.00 98.19 74 TYR A O 1
ATOM 577 N N . PHE A 1 75 ? -1.667 -1.569 -7.960 1.00 97.69 75 PHE A N 1
ATOM 578 C CA . PHE A 1 75 ? -0.681 -1.707 -9.028 1.00 97.69 75 PHE A CA 1
ATOM 579 C C . PHE A 1 75 ? -1.275 -1.561 -10.426 1.00 97.69 75 PHE A C 1
ATOM 581 O O . PHE A 1 75 ? -0.520 -1.246 -11.342 1.00 97.69 75 PHE A O 1
ATOM 588 N N . ASP A 1 76 ? -2.591 -1.691 -10.572 1.00 97.00 76 ASP A N 1
ATOM 589 C CA . ASP A 1 76 ? -3.360 -1.421 -11.792 1.00 97.00 76 ASP A CA 1
ATOM 590 C C . ASP A 1 76 ? -3.466 0.074 -12.132 1.00 97.00 76 ASP A C 1
ATOM 592 O O . ASP A 1 76 ? -3.856 0.426 -13.248 1.00 97.00 76 ASP A O 1
ATOM 596 N N . LEU A 1 77 ? -3.101 0.966 -11.205 1.00 97.00 77 LEU A N 1
ATOM 597 C CA . LEU A 1 77 ? -3.043 2.396 -11.491 1.00 97.00 77 LEU A CA 1
ATOM 598 C C . LEU A 1 77 ? -1.863 2.729 -12.407 1.00 97.00 77 LEU A C 1
ATOM 600 O O . LEU A 1 77 ? -0.823 2.071 -12.372 1.00 97.00 77 LEU A O 1
ATOM 604 N N . SER A 1 78 ? -1.994 3.764 -13.227 1.00 95.06 78 SER A N 1
ATOM 605 C CA . SER A 1 78 ? -0.937 4.189 -14.139 1.00 95.06 78 SER A CA 1
ATOM 606 C C . SER A 1 78 ? 0.324 4.584 -13.365 1.00 95.06 78 SER A C 1
ATOM 608 O O . SER A 1 78 ? 0.263 5.100 -12.249 1.00 95.06 78 SER A O 1
ATOM 610 N N . TYR A 1 79 ? 1.501 4.330 -13.931 1.00 92.88 79 TYR A N 1
ATOM 611 C CA . TYR A 1 79 ? 2.764 4.767 -13.318 1.00 92.88 79 TYR A CA 1
ATOM 612 C C . TYR A 1 79 ? 3.058 6.249 -13.544 1.00 92.88 79 TYR A C 1
ATOM 614 O O . TYR A 1 79 ? 3.848 6.839 -12.818 1.00 92.88 79 TYR A O 1
ATOM 622 N N . ASN A 1 80 ? 2.495 6.852 -14.585 1.00 91.12 80 ASN A N 1
ATOM 623 C CA . ASN A 1 80 ? 2.656 8.265 -14.893 1.00 91.12 80 ASN A CA 1
ATOM 624 C C . ASN A 1 80 ? 1.357 8.780 -15.553 1.00 91.12 80 ASN A C 1
ATOM 626 O O . ASN A 1 80 ? 0.445 7.995 -15.824 1.00 91.12 80 ASN A O 1
ATOM 630 N N . PRO A 1 81 ? 1.224 10.095 -15.781 1.00 90.56 81 PRO A N 1
ATOM 631 C CA . PRO A 1 81 ? 0.006 10.668 -16.343 1.00 90.56 81 PRO A CA 1
ATOM 632 C C . PRO A 1 81 ? -0.003 10.765 -17.878 1.00 90.56 81 PRO A C 1
ATOM 634 O O . PRO A 1 81 ? -0.786 11.550 -18.414 1.00 90.56 81 PRO A O 1
ATOM 637 N N . ASP A 1 82 ? 0.896 10.075 -18.586 1.00 87.81 82 ASP A N 1
ATOM 638 C CA . ASP A 1 82 ? 0.871 10.031 -20.050 1.00 87.81 82 ASP A CA 1
ATOM 639 C C . ASP A 1 82 ? -0.426 9.369 -20.533 1.00 87.81 82 ASP A C 1
ATOM 641 O O . ASP A 1 82 ? -0.925 8.419 -19.937 1.00 87.81 82 ASP A O 1
ATOM 645 N N . PHE A 1 83 ? -0.986 9.886 -21.624 1.00 86.12 83 PHE A N 1
ATOM 646 C CA . PHE A 1 83 ? -2.242 9.390 -22.186 1.00 86.12 83 PHE A CA 1
ATOM 647 C C . PHE A 1 83 ? -2.166 7.923 -22.655 1.00 86.12 83 PHE A C 1
ATOM 649 O O . PHE A 1 83 ? -3.172 7.218 -22.663 1.00 86.12 83 PHE A O 1
ATOM 656 N N . TRP A 1 84 ? -0.982 7.472 -23.059 1.00 86.50 84 TRP A N 1
ATOM 657 C CA . TRP A 1 84 ? -0.678 6.121 -23.521 1.00 86.50 84 TRP A CA 1
ATOM 658 C C . TRP A 1 84 ? -0.176 5.201 -22.406 1.00 86.50 84 TRP A C 1
ATOM 660 O O . TRP A 1 84 ? 0.065 4.020 -22.670 1.00 86.50 84 TRP A O 1
ATOM 670 N N . GLU A 1 85 ? 0.006 5.715 -21.189 1.00 89.19 85 GLU A N 1
ATOM 671 C CA . GLU A 1 85 ? 0.377 4.905 -20.035 1.00 89.19 85 GLU A CA 1
ATOM 672 C C . GLU A 1 85 ? -0.797 3.985 -19.663 1.00 89.19 85 GLU A C 1
ATOM 674 O O . GLU A 1 85 ? -1.905 4.469 -19.411 1.00 89.19 85 GLU A O 1
ATOM 679 N N . PRO A 1 86 ? -0.602 2.657 -19.642 1.00 89.94 86 PRO A N 1
ATOM 680 C CA . PRO A 1 86 ? -1.670 1.752 -19.259 1.00 89.94 86 PRO A CA 1
ATOM 681 C C . PRO A 1 86 ? -2.004 1.878 -17.768 1.00 89.94 86 PRO A C 1
ATOM 683 O O . PRO A 1 86 ? -1.155 2.201 -16.938 1.00 89.94 86 PRO A O 1
ATOM 686 N N . GLY A 1 87 ? -3.251 1.556 -17.433 1.00 93.44 87 GLY A N 1
ATOM 687 C CA . GLY A 1 87 ? -3.749 1.556 -16.062 1.00 93.44 87 GLY A CA 1
ATOM 688 C C . GLY A 1 87 ? -4.889 2.540 -15.835 1.00 93.44 87 GLY A C 1
ATOM 689 O O . GLY A 1 87 ? -5.239 3.348 -16.697 1.00 93.44 87 GLY A O 1
ATOM 690 N N . PHE A 1 88 ? -5.510 2.437 -14.666 1.00 96.06 88 PHE A N 1
ATOM 691 C CA . PHE A 1 88 ? -6.505 3.404 -14.214 1.00 96.06 88 PHE A CA 1
ATOM 692 C C . PHE A 1 88 ? -5.856 4.556 -13.438 1.00 96.06 88 PHE A C 1
ATOM 694 O O . PHE A 1 88 ? -4.661 4.568 -13.178 1.00 96.06 88 PHE A O 1
ATOM 701 N N . TYR A 1 89 ? -6.649 5.554 -13.064 1.00 95.44 89 TYR A N 1
ATOM 702 C CA . TYR A 1 89 ? -6.173 6.740 -12.338 1.00 95.44 89 TYR A CA 1
ATOM 703 C C . TYR A 1 89 ? -7.248 7.294 -11.389 1.00 95.44 89 TYR A C 1
ATOM 705 O O . TYR A 1 89 ? -7.288 8.483 -11.078 1.00 95.44 89 TYR A O 1
ATOM 713 N N . TRP A 1 90 ? -8.191 6.446 -10.962 1.00 96.06 90 TRP A N 1
ATOM 714 C CA . TRP A 1 90 ? -9.354 6.893 -10.190 1.00 96.06 90 TRP A CA 1
ATOM 715 C C . TRP A 1 90 ? -8.995 7.289 -8.747 1.00 96.06 90 TRP A C 1
ATOM 717 O O . TRP A 1 90 ? -9.650 8.167 -8.190 1.00 96.06 90 TRP A O 1
ATOM 727 N N . ALA A 1 91 ? -7.968 6.670 -8.146 1.00 96.00 91 ALA A N 1
ATOM 728 C CA . ALA A 1 91 ? -7.559 6.935 -6.760 1.00 96.00 91 ALA A CA 1
ATOM 729 C C . ALA A 1 91 ? -6.553 8.089 -6.646 1.00 96.00 91 ALA A C 1
ATOM 731 O O . ALA A 1 91 ? -6.564 8.856 -5.688 1.00 96.00 91 ALA A O 1
ATOM 732 N N . THR A 1 92 ? -5.669 8.197 -7.635 1.00 96.06 92 THR A N 1
ATOM 733 C CA . THR A 1 92 ? -4.607 9.197 -7.733 1.00 96.06 92 THR A CA 1
ATOM 734 C C . THR A 1 92 ? -4.241 9.389 -9.202 1.00 96.06 92 THR A C 1
ATOM 736 O O . THR A 1 92 ? -4.532 8.538 -10.042 1.00 96.06 92 THR A O 1
ATOM 739 N N . LYS A 1 93 ? -3.571 10.502 -9.521 1.00 93.62 93 LYS A N 1
ATOM 740 C CA . LYS A 1 93 ? -3.138 10.829 -10.887 1.00 93.62 93 LYS A CA 1
ATOM 741 C C . LYS A 1 93 ? -2.224 9.749 -11.488 1.00 93.62 93 LYS A C 1
ATOM 743 O O . LYS A 1 93 ? -2.256 9.553 -12.698 1.00 93.62 93 LYS A O 1
ATOM 748 N N . TYR A 1 94 ? -1.387 9.134 -10.657 1.00 95.12 94 TYR A N 1
ATOM 749 C CA . TYR A 1 94 ? -0.545 7.975 -10.956 1.00 95.12 94 TYR A CA 1
ATOM 750 C C . TYR A 1 94 ? -0.018 7.392 -9.634 1.00 95.12 94 TYR A C 1
ATOM 752 O O . TYR A 1 94 ? 0.077 8.119 -8.642 1.00 95.12 94 TYR A O 1
ATOM 760 N N . ALA A 1 95 ? 0.344 6.112 -9.625 1.00 95.75 95 ALA A N 1
ATOM 761 C CA . ALA A 1 95 ? 0.992 5.433 -8.505 1.00 95.75 95 ALA A CA 1
ATOM 762 C C . ALA A 1 95 ? 2.165 4.600 -9.036 1.00 95.75 95 ALA A C 1
ATOM 764 O O . ALA A 1 95 ? 1.973 3.522 -9.596 1.00 95.75 95 ALA A O 1
ATOM 765 N N . ASP A 1 96 ? 3.383 5.120 -8.908 1.00 94.69 96 ASP A N 1
ATOM 766 C CA . ASP A 1 96 ? 4.620 4.479 -9.354 1.00 94.69 96 ASP A CA 1
ATOM 767 C C . ASP A 1 96 ? 5.332 3.728 -8.212 1.00 94.69 96 ASP A C 1
ATOM 769 O O . ASP A 1 96 ? 4.791 3.500 -7.130 1.00 94.69 96 ASP A O 1
ATOM 773 N N . THR A 1 97 ? 6.579 3.316 -8.442 1.00 94.88 97 THR A N 1
ATOM 774 C CA . THR A 1 97 ? 7.390 2.651 -7.410 1.00 94.88 97 THR A CA 1
ATOM 775 C C . THR A 1 97 ? 7.683 3.568 -6.219 1.00 94.88 97 THR A C 1
ATOM 777 O O . THR A 1 97 ? 7.849 3.075 -5.102 1.00 94.88 97 THR A O 1
ATOM 780 N N . HIS A 1 98 ? 7.732 4.888 -6.427 1.00 95.12 98 HIS A N 1
ATOM 781 C CA . HIS A 1 98 ? 7.883 5.853 -5.343 1.00 95.12 98 HIS A CA 1
ATOM 782 C C . HIS A 1 98 ? 6.609 5.909 -4.490 1.00 95.12 98 HIS A C 1
ATOM 784 O O . HIS A 1 98 ? 6.721 5.903 -3.266 1.00 95.12 98 HIS A O 1
ATOM 790 N N . ALA A 1 99 ? 5.418 5.898 -5.097 1.00 96.88 99 ALA A N 1
ATOM 791 C CA . ALA A 1 99 ? 4.144 5.774 -4.378 1.00 96.88 99 ALA A CA 1
ATOM 792 C C . ALA A 1 99 ? 4.067 4.461 -3.578 1.00 96.88 99 ALA A C 1
ATOM 794 O O . ALA A 1 99 ? 3.792 4.473 -2.381 1.00 96.88 99 ALA A O 1
ATOM 795 N N . ALA A 1 100 ? 4.464 3.335 -4.179 1.00 97.75 100 ALA A N 1
ATOM 796 C CA . ALA A 1 100 ? 4.508 2.062 -3.461 1.00 97.75 100 ALA A CA 1
ATOM 797 C C . ALA A 1 100 ? 5.465 2.098 -2.252 1.00 97.75 100 ALA A C 1
ATOM 799 O O . ALA A 1 100 ? 5.141 1.555 -1.196 1.00 97.75 100 ALA A O 1
ATOM 800 N N . LEU A 1 101 ? 6.620 2.767 -2.365 1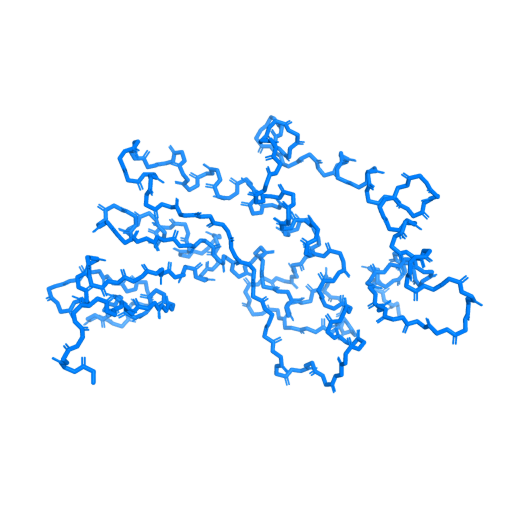.00 97.38 101 LEU A N 1
ATOM 801 C CA . LEU A 1 101 ? 7.531 2.995 -1.236 1.00 97.38 101 LEU A CA 1
ATOM 802 C C . LEU A 1 101 ? 6.939 3.965 -0.193 1.00 97.38 101 LEU A C 1
ATOM 804 O O . LEU A 1 101 ? 7.185 3.803 1.004 1.00 97.38 101 LEU A O 1
ATOM 808 N N . ASN A 1 102 ? 6.161 4.961 -0.633 1.00 97.12 102 ASN A N 1
ATOM 809 C CA . ASN A 1 102 ? 5.501 5.951 0.223 1.00 97.12 102 ASN A CA 1
ATOM 810 C C . ASN A 1 102 ? 4.550 5.316 1.247 1.00 97.12 102 ASN A C 1
ATOM 812 O O . ASN A 1 102 ? 4.475 5.802 2.377 1.00 97.12 102 ASN A O 1
ATOM 816 N N . SER A 1 103 ? 3.975 4.153 0.932 1.00 97.44 103 SER A N 1
ATOM 817 C CA . SER A 1 103 ? 3.187 3.358 1.884 1.00 97.44 103 SER A CA 1
ATOM 818 C C . SER A 1 103 ? 3.915 3.061 3.211 1.00 97.44 103 SER A C 1
ATOM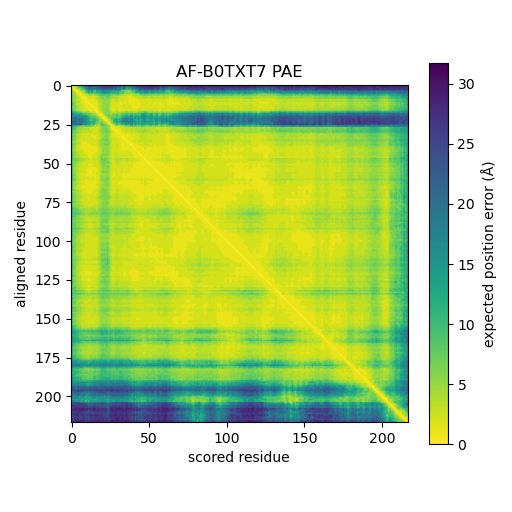 820 O O . SER A 1 103 ? 3.274 2.884 4.250 1.00 97.44 103 SER A O 1
ATOM 822 N N . ALA A 1 104 ? 5.256 3.074 3.246 1.00 97.06 104 ALA A N 1
ATOM 823 C CA . ALA A 1 104 ? 6.041 2.967 4.480 1.00 97.06 104 ALA A CA 1
ATOM 824 C C . ALA A 1 104 ? 5.848 4.175 5.416 1.00 97.06 104 ALA A C 1
ATOM 826 O O . ALA A 1 104 ? 5.784 4.035 6.640 1.00 97.06 104 ALA A O 1
ATOM 827 N N . LEU A 1 105 ? 5.777 5.381 4.850 1.00 96.06 105 LEU A N 1
ATOM 828 C CA . LEU A 1 105 ? 5.549 6.614 5.597 1.00 96.06 105 LEU A CA 1
ATOM 829 C C . LEU A 1 105 ? 4.088 6.715 6.042 1.00 96.06 105 LEU A C 1
ATOM 831 O O . LEU A 1 105 ? 3.822 7.065 7.196 1.00 96.06 105 LEU A O 1
ATOM 835 N N . ASP A 1 106 ? 3.160 6.349 5.167 1.00 97.12 106 ASP A N 1
ATOM 836 C CA . ASP A 1 106 ? 1.722 6.467 5.414 1.00 97.12 106 ASP A CA 1
ATOM 837 C C . ASP A 1 106 ? 1.245 5.418 6.429 1.00 97.12 106 ASP A C 1
ATOM 839 O O . ASP A 1 106 ? 0.518 5.733 7.382 1.00 97.12 106 ASP A O 1
ATOM 843 N N . SER A 1 107 ? 1.771 4.192 6.354 1.00 96.19 107 SER A N 1
ATOM 844 C CA . SER A 1 107 ? 1.575 3.172 7.391 1.00 96.19 107 SER A CA 1
ATOM 845 C C . SER A 1 107 ? 2.183 3.585 8.732 1.00 96.19 107 SER A C 1
ATOM 847 O O . SER A 1 107 ? 1.516 3.473 9.763 1.00 96.19 107 SER A O 1
ATOM 849 N N . LYS A 1 108 ? 3.400 4.148 8.749 1.00 95.31 108 LYS A N 1
ATOM 850 C CA . LYS A 1 108 ? 4.026 4.675 9.972 1.00 95.31 108 LYS A CA 1
ATOM 851 C C . LYS A 1 108 ? 3.198 5.799 10.588 1.00 95.31 108 LYS A C 1
ATOM 853 O O . LYS A 1 108 ? 3.011 5.815 11.805 1.00 95.31 108 LYS A O 1
ATOM 858 N N . THR A 1 109 ? 2.678 6.714 9.777 1.00 96.12 109 THR A N 1
ATOM 859 C CA . THR A 1 109 ? 1.798 7.804 10.228 1.00 96.12 109 THR A CA 1
ATOM 860 C C . THR A 1 109 ? 0.515 7.242 10.838 1.00 96.12 109 THR A C 1
ATOM 862 O O . THR A 1 109 ? 0.132 7.623 11.944 1.00 96.12 109 THR A O 1
ATOM 865 N N . THR A 1 110 ? -0.089 6.246 10.189 1.00 97.31 110 THR A N 1
ATOM 866 C CA . THR A 1 110 ? -1.270 5.529 10.695 1.00 97.31 110 THR A CA 1
ATOM 867 C C . THR A 1 110 ? -0.988 4.857 12.040 1.00 97.31 110 THR A C 1
ATOM 869 O O . THR A 1 110 ? -1.689 5.105 13.019 1.00 97.31 110 THR A O 1
ATOM 872 N N . ILE A 1 111 ? 0.079 4.066 12.139 1.00 96.69 111 ILE A N 1
ATOM 873 C CA . ILE A 1 111 ? 0.429 3.305 13.346 1.00 96.69 111 ILE A CA 1
ATOM 874 C C . ILE A 1 111 ? 0.787 4.228 14.519 1.00 96.69 111 ILE A C 1
ATOM 876 O O . ILE A 1 111 ? 0.328 4.006 15.637 1.00 96.69 111 ILE A O 1
ATOM 880 N N . THR A 1 112 ? 1.583 5.274 14.284 1.00 96.12 112 THR A N 1
ATOM 881 C CA . THR A 1 112 ? 2.051 6.185 15.350 1.00 96.12 112 THR A CA 1
ATOM 882 C C . THR A 1 112 ? 0.954 7.092 15.906 1.00 96.12 112 THR A C 1
ATOM 884 O O . THR A 1 112 ? 1.094 7.615 17.008 1.00 96.12 112 THR A O 1
ATOM 887 N N . SER A 1 113 ? -0.150 7.248 15.177 1.00 96.94 113 SER A N 1
ATOM 888 C CA . SER A 1 113 ? -1.335 7.982 15.630 1.00 96.94 113 SER A CA 1
ATOM 889 C C . SER A 1 113 ? -2.243 7.192 16.590 1.00 96.94 113 SER A C 1
ATOM 891 O O . SER A 1 113 ? -3.177 7.755 17.166 1.00 96.94 113 SER A O 1
ATOM 893 N N . LEU A 1 114 ? -2.003 5.886 16.746 1.00 98.38 114 LEU A N 1
ATOM 894 C CA . LEU A 1 114 ? -2.807 4.973 17.559 1.00 98.38 114 LEU A CA 1
ATOM 895 C C . LEU A 1 114 ? -2.179 4.736 18.937 1.00 98.38 114 LEU A C 1
ATOM 897 O O . LEU A 1 114 ? -0.976 4.894 19.139 1.00 98.38 114 LEU A O 1
ATOM 901 N N . SER A 1 115 ? -2.999 4.298 19.899 1.00 98.44 115 SER A N 1
ATOM 902 C CA . SER A 1 115 ? -2.469 3.784 21.164 1.00 98.44 115 SER A CA 1
ATOM 903 C C . SER A 1 115 ? -1.642 2.517 20.913 1.00 98.44 115 SER A C 1
ATOM 905 O O . SER A 1 115 ? -1.910 1.775 19.970 1.00 98.44 115 SER A O 1
ATOM 907 N N . THR A 1 116 ? -0.688 2.188 21.791 1.00 98.12 116 THR A N 1
ATOM 908 C CA . THR A 1 116 ? 0.108 0.947 21.671 1.00 98.12 116 THR A CA 1
ATOM 909 C C . THR A 1 116 ? -0.760 -0.313 21.603 1.00 98.12 116 THR A C 1
ATOM 911 O O . THR A 1 116 ? -0.358 -1.316 21.016 1.00 98.12 116 THR A O 1
ATOM 914 N N . LYS A 1 117 ? -1.949 -0.289 22.219 1.00 98.25 117 LYS A N 1
ATOM 915 C CA . LYS A 1 117 ? -2.912 -1.392 22.156 1.00 98.25 117 LYS A CA 1
ATOM 916 C C . LYS A 1 117 ? -3.546 -1.481 20.768 1.00 98.25 117 LYS A C 1
ATOM 918 O O . LYS A 1 117 ? -3.544 -2.560 20.188 1.00 98.25 117 LYS A O 1
ATOM 923 N N . ASP A 1 118 ? -4.046 -0.365 20.249 1.00 98.44 118 ASP A N 1
ATOM 924 C CA . ASP A 1 118 ? -4.791 -0.333 18.986 1.00 98.44 118 ASP A CA 1
ATOM 925 C C . ASP A 1 118 ? -3.860 -0.475 17.778 1.00 98.44 118 ASP A C 1
ATOM 927 O O . ASP A 1 118 ? -4.217 -1.104 16.791 1.00 98.44 118 ASP A O 1
ATOM 931 N N . ALA A 1 119 ? -2.619 0.009 17.875 1.00 98.38 119 ALA A N 1
ATOM 932 C CA . ALA A 1 119 ? -1.588 -0.172 16.857 1.00 98.38 119 ALA A CA 1
ATOM 933 C C . ALA A 1 119 ? -1.323 -1.655 16.535 1.00 98.38 119 ALA A C 1
ATOM 935 O O . ALA A 1 119 ? -1.046 -1.990 15.388 1.00 98.38 119 ALA A O 1
ATOM 936 N N . LYS A 1 120 ? -1.481 -2.566 17.510 1.00 98.38 120 LYS A N 1
ATOM 937 C CA . LYS A 1 120 ? -1.351 -4.024 17.294 1.00 98.38 120 LYS A CA 1
ATOM 938 C C . LYS A 1 120 ? -2.430 -4.596 16.376 1.00 98.38 120 LYS A C 1
ATOM 940 O O . LYS A 1 120 ? -2.311 -5.742 15.935 1.00 98.38 120 LYS A O 1
ATOM 945 N N . ASN A 1 121 ? -3.501 -3.848 16.139 1.00 98.62 121 ASN A N 1
ATOM 946 C CA . ASN A 1 121 ? -4.574 -4.246 15.245 1.00 98.62 121 ASN A CA 1
ATOM 947 C C . ASN A 1 121 ? -4.243 -3.944 13.781 1.00 98.62 121 ASN A C 1
ATOM 949 O O . ASN A 1 121 ? -4.814 -4.600 12.919 1.00 98.62 121 ASN A O 1
ATOM 953 N N . ILE A 1 122 ? -3.262 -3.079 13.498 1.00 98.62 122 ILE A N 1
ATOM 954 C CA . ILE A 1 122 ? -2.669 -2.953 12.162 1.00 98.62 122 ILE A CA 1
ATOM 955 C C . ILE A 1 122 ? -1.751 -4.156 11.917 1.00 98.62 122 ILE A C 1
ATOM 957 O O . ILE A 1 122 ? -0.825 -4.408 12.687 1.00 98.62 122 ILE A O 1
ATOM 961 N N . LYS A 1 123 ? -2.031 -4.932 10.870 1.00 98.44 123 LYS A N 1
ATOM 962 C CA . LYS A 1 123 ? -1.357 -6.211 10.588 1.00 98.44 123 LYS A CA 1
ATOM 963 C C . LYS A 1 123 ? -0.269 -6.113 9.532 1.00 98.44 123 LYS A C 1
ATOM 965 O O . LYS A 1 123 ? 0.599 -6.977 9.500 1.00 98.44 123 LYS A O 1
ATOM 970 N N . GLY A 1 124 ? -0.294 -5.063 8.721 1.00 97.81 124 GLY A N 1
ATOM 971 C CA . GLY A 1 124 ? 0.699 -4.819 7.687 1.00 97.81 124 GLY A CA 1
ATOM 972 C C . GLY A 1 124 ? 0.107 -4.083 6.496 1.00 97.81 124 GLY A C 1
ATOM 973 O O . GLY A 1 124 ? -0.976 -3.497 6.590 1.00 97.81 124 GLY A O 1
ATOM 974 N N . LEU A 1 125 ? 0.850 -4.143 5.397 1.00 98.44 125 LEU A N 1
ATOM 975 C CA . LEU A 1 125 ? 0.498 -3.594 4.096 1.00 98.44 125 LEU A CA 1
ATOM 976 C C . LEU A 1 125 ? 0.156 -4.735 3.135 1.00 98.44 125 LEU A C 1
ATOM 978 O O . LEU A 1 125 ? 0.760 -5.806 3.208 1.00 98.44 125 LEU A O 1
ATOM 982 N N . GLU A 1 126 ? -0.767 -4.491 2.212 1.00 98.50 126 GLU A N 1
ATOM 983 C CA . GLU A 1 126 ? -1.041 -5.393 1.094 1.00 98.50 126 GLU A CA 1
ATOM 984 C C . GLU A 1 126 ? -1.397 -4.585 -0.151 1.00 98.50 126 GLU A C 1
ATOM 986 O O . GLU A 1 126 ? -2.297 -3.749 -0.118 1.00 98.50 126 GLU A O 1
ATOM 991 N N . GLY A 1 127 ? -0.672 -4.822 -1.243 1.00 97.69 127 GLY A N 1
ATOM 992 C CA . GLY A 1 127 ? -0.977 -4.223 -2.538 1.00 97.69 127 GLY A CA 1
ATOM 993 C C . GLY A 1 127 ? -1.963 -5.075 -3.326 1.00 97.69 127 GLY A C 1
ATOM 994 O O . GLY A 1 127 ? -1.955 -6.302 -3.217 1.00 97.69 127 GLY A O 1
ATOM 995 N N . ALA A 1 128 ? -2.783 -4.428 -4.149 1.00 97.50 128 ALA A N 1
ATOM 996 C CA . ALA A 1 128 ? -3.756 -5.095 -5.006 1.00 97.50 128 ALA A CA 1
ATOM 997 C C . ALA A 1 128 ? -3.380 -4.937 -6.482 1.00 97.50 128 ALA A C 1
ATOM 999 O O . ALA A 1 128 ? -2.859 -3.904 -6.898 1.00 97.50 128 ALA A O 1
ATOM 1000 N N . MET A 1 129 ? -3.665 -5.969 -7.276 1.00 97.19 129 MET A N 1
ATOM 1001 C CA . MET A 1 129 ? -3.600 -5.917 -8.734 1.00 97.19 129 MET A CA 1
ATOM 1002 C C . MET A 1 129 ? -4.976 -6.270 -9.283 1.00 97.19 129 MET A C 1
ATOM 1004 O O . MET A 1 129 ? -5.341 -7.447 -9.355 1.00 97.19 129 MET A O 1
ATOM 1008 N N . TRP A 1 130 ? -5.736 -5.249 -9.660 1.00 97.88 130 TRP A N 1
ATOM 1009 C CA . TRP A 1 130 ? -6.973 -5.432 -10.409 1.00 97.88 130 TRP A CA 1
ATOM 1010 C C . TRP A 1 130 ? -6.655 -5.667 -11.892 1.00 97.88 130 TRP A C 1
ATOM 1012 O O . TRP A 1 130 ? -5.597 -5.280 -12.381 1.00 97.88 130 TRP A O 1
ATOM 1022 N N . SER A 1 131 ? -7.501 -6.418 -12.597 1.00 96.44 131 SER A N 1
ATOM 1023 C CA . SER A 1 131 ? -7.137 -7.015 -13.897 1.00 96.44 131 SER A CA 1
ATOM 1024 C C . SER A 1 131 ? -8.118 -6.720 -15.029 1.00 96.44 131 SER A C 1
ATOM 1026 O O . SER A 1 131 ? -8.050 -7.347 -16.083 1.00 96.44 131 SER A O 1
ATOM 1028 N N . GLU A 1 132 ? -8.995 -5.733 -14.861 1.00 96.81 132 GLU A N 1
ATOM 1029 C CA . GLU A 1 132 ? -10.034 -5.361 -15.824 1.00 96.81 132 GLU A CA 1
ATOM 1030 C C . GLU A 1 132 ? -9.460 -5.040 -17.210 1.00 96.81 132 GLU A C 1
ATOM 1032 O O . GLU A 1 132 ? -10.045 -5.425 -18.220 1.00 96.81 132 GLU A O 1
ATOM 1037 N N . ASN A 1 133 ? -8.315 -4.351 -17.269 1.00 89.81 133 ASN A N 1
ATOM 1038 C CA . ASN A 1 133 ? -7.624 -3.990 -18.513 1.00 89.81 133 ASN A CA 1
ATOM 1039 C C . ASN A 1 133 ? -6.294 -4.749 -18.719 1.00 89.81 133 ASN A C 1
ATOM 1041 O O . ASN A 1 133 ? -5.578 -4.494 -19.693 1.00 89.81 133 ASN A O 1
ATOM 1045 N N . ILE A 1 134 ? -5.977 -5.718 -17.854 1.00 90.88 134 ILE A N 1
ATOM 1046 C CA . ILE A 1 134 ? -4.764 -6.537 -17.944 1.00 90.88 134 ILE A CA 1
ATOM 1047 C C . ILE A 1 134 ? -5.057 -7.778 -18.786 1.00 90.88 134 ILE A C 1
ATOM 1049 O O . ILE A 1 134 ? -5.498 -8.817 -18.307 1.00 90.88 134 ILE A O 1
ATOM 1053 N N . ASN A 1 135 ? -4.799 -7.665 -20.084 1.00 89.88 135 ASN A N 1
ATOM 1054 C CA . ASN A 1 135 ? -5.182 -8.671 -21.075 1.00 89.88 135 ASN A CA 1
ATOM 1055 C C . ASN A 1 135 ? -4.164 -9.808 -21.282 1.00 89.88 135 ASN A C 1
ATOM 1057 O O . ASN A 1 135 ? -4.471 -10.776 -21.976 1.00 89.88 135 ASN A O 1
ATOM 1061 N N . ASN A 1 136 ? -2.944 -9.699 -20.751 1.00 86.81 136 ASN A N 1
ATOM 1062 C CA . ASN A 1 136 ? -1.920 -10.738 -20.867 1.00 86.81 136 ASN A CA 1
ATOM 1063 C C . ASN A 1 136 ? -0.846 -10.627 -19.770 1.00 86.81 136 ASN A C 1
ATOM 1065 O O . ASN A 1 136 ? -0.740 -9.619 -19.071 1.00 86.81 136 ASN A O 1
ATOM 1069 N N . ALA A 1 137 ? -0.009 -11.662 -19.657 1.00 87.62 137 ALA A N 1
ATOM 1070 C CA . ALA A 1 137 ? 1.049 -11.735 -18.651 1.00 87.62 137 ALA A CA 1
ATOM 1071 C C . ALA A 1 137 ? 2.108 -10.624 -18.778 1.00 87.62 137 ALA A C 1
ATOM 1073 O O . ALA A 1 137 ? 2.607 -10.153 -17.762 1.00 87.62 137 ALA A O 1
ATOM 1074 N N . ASN A 1 138 ? 2.438 -10.165 -19.992 1.00 83.62 138 ASN A N 1
ATOM 1075 C CA . ASN A 1 138 ? 3.404 -9.073 -20.160 1.00 83.62 138 ASN A CA 1
ATOM 1076 C C . ASN A 1 138 ? 2.862 -7.764 -19.585 1.00 83.62 138 ASN A C 1
ATOM 1078 O O . ASN A 1 138 ? 3.608 -7.043 -18.930 1.00 83.62 138 ASN A O 1
ATOM 1082 N N . HIS A 1 139 ? 1.572 -7.487 -19.787 1.00 87.81 139 HIS A N 1
ATOM 1083 C CA . HIS A 1 139 ? 0.909 -6.333 -19.190 1.00 87.81 139 HIS A CA 1
ATOM 1084 C C . HIS A 1 139 ? 0.858 -6.457 -17.657 1.00 87.81 139 HIS A C 1
ATOM 1086 O O . HIS A 1 139 ? 1.185 -5.505 -16.956 1.00 87.81 139 HIS A O 1
ATOM 1092 N N . LEU A 1 140 ? 0.567 -7.648 -17.121 1.00 91.00 140 LEU A N 1
ATOM 1093 C CA . LEU A 1 140 ? 0.600 -7.889 -15.673 1.00 91.00 140 LEU A CA 1
ATOM 1094 C C . LEU A 1 140 ? 1.983 -7.596 -15.070 1.00 91.00 140 LEU A C 1
ATOM 1096 O O . LEU A 1 140 ? 2.090 -6.875 -14.078 1.00 91.00 140 LEU A O 1
ATOM 1100 N N . TRP A 1 141 ? 3.049 -8.117 -15.683 1.00 87.75 141 TRP A N 1
ATOM 1101 C CA . TRP A 1 141 ? 4.417 -7.862 -15.229 1.00 87.75 141 TRP A CA 1
ATOM 1102 C C . TRP A 1 141 ? 4.803 -6.390 -15.322 1.00 87.75 141 TRP A C 1
ATOM 1104 O O . TRP A 1 141 ? 5.482 -5.888 -14.425 1.00 87.75 141 TRP A O 1
ATOM 1114 N N . TYR A 1 142 ? 4.337 -5.708 -16.366 1.00 88.00 142 TYR A N 1
ATOM 1115 C CA . TYR A 1 142 ? 4.572 -4.286 -16.564 1.00 88.00 142 TYR A CA 1
ATOM 1116 C C . TYR A 1 142 ? 3.964 -3.465 -15.427 1.00 88.00 142 TYR A C 1
ATOM 1118 O O . TYR A 1 142 ? 4.659 -2.663 -14.805 1.00 88.00 142 TYR A O 1
ATOM 1126 N N . MET A 1 143 ? 2.696 -3.728 -15.094 1.00 92.31 143 MET A N 1
ATOM 1127 C CA . MET A 1 143 ? 1.982 -3.029 -14.023 1.00 92.31 143 MET A CA 1
ATOM 1128 C C . MET A 1 143 ? 2.558 -3.345 -12.634 1.00 92.31 143 MET A C 1
ATOM 1130 O O . MET A 1 143 ? 2.637 -2.462 -11.784 1.00 92.31 143 MET A O 1
ATOM 1134 N N . ALA A 1 144 ? 3.018 -4.581 -12.404 1.00 92.81 144 ALA A N 1
ATOM 1135 C CA . ALA A 1 144 ? 3.504 -5.022 -11.095 1.00 92.81 144 ALA A CA 1
ATOM 1136 C C . ALA A 1 144 ? 4.939 -4.572 -10.767 1.00 92.81 144 ALA A C 1
ATOM 1138 O O . ALA A 1 144 ? 5.226 -4.228 -9.619 1.00 92.81 144 ALA A O 1
ATOM 1139 N N . PHE A 1 145 ? 5.864 -4.601 -11.733 1.00 89.25 145 PHE A N 1
ATOM 1140 C CA . PHE A 1 145 ? 7.283 -4.329 -11.483 1.00 89.25 145 PHE A CA 1
ATOM 1141 C C . PHE A 1 145 ? 7.745 -3.018 -12.134 1.00 89.25 145 PHE A C 1
ATOM 1143 O O . PHE A 1 145 ? 7.571 -2.878 -13.348 1.00 89.25 145 PHE A O 1
ATOM 1150 N N . PRO A 1 146 ? 8.405 -2.107 -11.383 1.00 90.25 146 PRO A N 1
ATOM 1151 C CA . PRO A 1 146 ? 9.017 -2.332 -10.067 1.00 90.25 146 PRO A CA 1
ATOM 1152 C C . PRO A 1 146 ? 8.183 -1.954 -8.822 1.00 90.25 146 PRO A C 1
ATOM 1154 O O . PRO A 1 146 ? 8.721 -2.076 -7.719 1.00 90.25 146 PRO A O 1
ATOM 1157 N N . LYS A 1 147 ? 6.896 -1.576 -8.930 1.00 94.69 147 LYS A N 1
ATOM 1158 C CA . LYS A 1 147 ? 6.068 -1.184 -7.757 1.00 94.69 147 LYS A CA 1
ATOM 1159 C C . LYS A 1 147 ? 6.095 -2.203 -6.622 1.00 94.69 147 LYS A C 1
ATOM 1161 O O . LYS A 1 147 ? 6.242 -1.833 -5.458 1.00 94.69 147 LYS A O 1
ATOM 1166 N N . MET A 1 148 ? 6.034 -3.490 -6.958 1.00 94.94 148 MET A N 1
ATOM 1167 C CA . MET A 1 148 ? 6.073 -4.578 -5.983 1.00 94.94 148 MET A CA 1
ATOM 1168 C C . MET A 1 148 ? 7.337 -4.565 -5.115 1.00 94.94 148 MET A C 1
ATOM 1170 O O . MET A 1 148 ? 7.283 -4.977 -3.961 1.00 94.94 148 MET A O 1
ATOM 1174 N N . ILE A 1 149 ? 8.461 -4.056 -5.625 1.00 93.44 149 ILE A N 1
ATOM 1175 C CA . ILE A 1 149 ? 9.699 -3.935 -4.848 1.00 93.44 149 ILE A CA 1
ATOM 1176 C C . ILE A 1 149 ? 9.598 -2.773 -3.855 1.00 93.44 149 ILE A C 1
ATOM 1178 O O . ILE A 1 149 ? 10.034 -2.912 -2.714 1.00 93.44 149 ILE A O 1
ATOM 1182 N N . GLY A 1 150 ? 8.971 -1.661 -4.256 1.00 95.88 150 GLY A N 1
ATOM 1183 C CA . GLY A 1 150 ? 8.649 -0.555 -3.351 1.00 95.88 150 GLY A CA 1
ATOM 1184 C C . GLY A 1 150 ? 7.766 -1.014 -2.188 1.00 95.88 150 GLY A C 1
ATOM 1185 O O . GLY A 1 150 ? 8.094 -0.754 -1.033 1.00 95.88 150 GLY A O 1
ATOM 1186 N N . LEU A 1 151 ? 6.718 -1.795 -2.480 1.00 98.00 151 LEU A N 1
ATOM 1187 C CA . LEU A 1 151 ? 5.863 -2.405 -1.455 1.00 98.00 151 LEU A CA 1
ATOM 1188 C C . LEU A 1 151 ? 6.629 -3.401 -0.569 1.00 98.00 151 LEU A C 1
ATOM 1190 O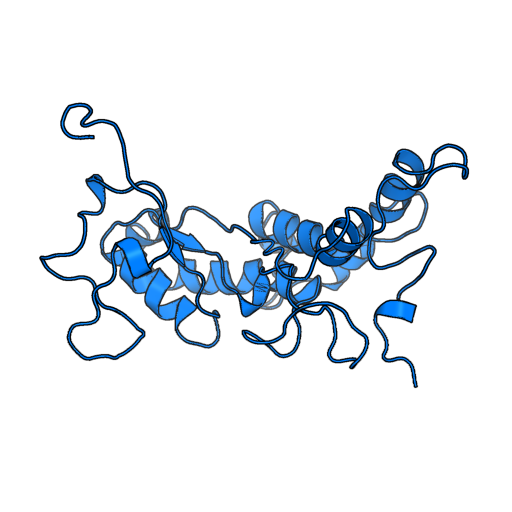 O . LEU A 1 151 ? 6.456 -3.395 0.650 1.00 98.00 151 LEU A O 1
ATOM 1194 N N . ALA A 1 152 ? 7.469 -4.261 -1.154 1.00 96.88 152 ALA A N 1
ATOM 1195 C CA . ALA A 1 152 ? 8.254 -5.234 -0.394 1.00 96.88 152 ALA A CA 1
ATOM 1196 C C . ALA A 1 152 ? 9.202 -4.539 0.594 1.00 96.88 152 ALA A C 1
ATOM 1198 O O . ALA A 1 152 ? 9.298 -4.942 1.753 1.00 96.88 152 ALA A O 1
ATOM 1199 N N . GLU A 1 153 ? 9.852 -3.456 0.166 1.00 96.38 153 GLU A N 1
ATOM 1200 C CA . GLU A 1 153 ? 10.685 -2.638 1.043 1.00 96.38 153 GLU A CA 1
ATOM 1201 C C . GLU A 1 153 ? 9.864 -1.948 2.135 1.00 96.38 153 GLU A C 1
ATOM 1203 O O . GLU A 1 153 ? 10.238 -2.014 3.306 1.00 96.38 153 GLU A O 1
ATOM 1208 N N . ALA A 1 154 ? 8.727 -1.346 1.779 1.00 96.88 154 ALA A N 1
ATOM 1209 C CA . ALA A 1 154 ? 7.831 -0.704 2.735 1.00 96.88 154 ALA A CA 1
ATOM 1210 C C . ALA A 1 154 ? 7.292 -1.669 3.804 1.00 96.88 154 ALA A C 1
ATOM 1212 O O . ALA A 1 154 ? 7.095 -1.271 4.951 1.00 96.88 154 ALA A O 1
ATOM 1213 N N . SER A 1 155 ? 7.085 -2.935 3.440 1.00 96.38 155 SER A N 1
ATOM 1214 C CA . SER A 1 155 ? 6.473 -3.945 4.311 1.00 96.38 155 SER A CA 1
ATOM 1215 C C . SER A 1 155 ? 7.471 -4.694 5.195 1.00 96.38 155 SER A C 1
ATOM 1217 O O . SER A 1 155 ? 7.065 -5.274 6.201 1.00 96.38 155 SER A O 1
ATOM 1219 N N . TRP A 1 156 ? 8.753 -4.734 4.817 1.00 96.12 156 TRP A N 1
ATOM 1220 C CA . TRP A 1 156 ? 9.735 -5.628 5.443 1.00 96.12 156 TRP A CA 1
ATOM 1221 C C . TRP A 1 156 ? 11.000 -4.941 5.956 1.00 96.12 156 TRP A C 1
ATOM 1223 O O . TRP A 1 156 ? 11.565 -5.377 6.960 1.00 96.12 156 TRP A O 1
ATOM 1233 N N . ALA A 1 157 ? 11.496 -3.913 5.264 1.00 93.69 157 ALA A N 1
ATOM 1234 C CA . ALA A 1 157 ? 12.786 -3.327 5.606 1.00 93.69 157 ALA A CA 1
ATOM 1235 C C . ALA A 1 157 ? 12.738 -2.561 6.935 1.00 93.69 157 ALA A C 1
ATOM 1237 O O . ALA A 1 157 ? 11.688 -2.094 7.379 1.00 93.69 157 ALA A O 1
ATOM 1238 N N . ASP A 1 158 ? 13.909 -2.398 7.561 1.00 87.75 158 ASP A N 1
ATOM 1239 C CA . ASP A 1 158 ? 14.033 -1.549 8.743 1.00 87.75 158 ASP A CA 1
ATOM 1240 C C . ASP A 1 158 ? 13.545 -0.124 8.405 1.00 87.75 158 ASP A C 1
ATOM 1242 O O . ASP A 1 158 ? 14.027 0.468 7.429 1.00 87.75 158 ASP A O 1
ATOM 1246 N N . PRO A 1 159 ? 12.629 0.466 9.198 1.00 79.69 159 PRO A N 1
ATOM 1247 C CA . PRO A 1 159 ? 12.093 1.792 8.917 1.00 79.69 159 PRO A CA 1
ATOM 1248 C C . PRO A 1 159 ? 13.151 2.889 8.776 1.00 79.69 159 PRO A C 1
ATOM 1250 O O . PRO A 1 159 ? 12.869 3.889 8.129 1.00 79.69 159 PRO A O 1
ATOM 1253 N N . ASN A 1 160 ? 14.347 2.738 9.354 1.00 82.69 160 ASN A N 1
ATOM 1254 C CA . ASN A 1 160 ? 15.441 3.703 9.214 1.00 82.69 160 ASN A CA 1
ATOM 1255 C C . ASN A 1 160 ? 16.119 3.645 7.836 1.00 82.69 160 ASN A C 1
ATOM 1257 O O . ASN A 1 160 ? 16.752 4.618 7.423 1.00 82.69 160 ASN A O 1
ATOM 1261 N N . ILE A 1 161 ? 15.999 2.519 7.124 1.00 88.12 161 ILE A N 1
ATOM 1262 C CA . ILE A 1 161 ? 16.455 2.385 5.735 1.00 88.12 161 ILE A CA 1
ATOM 1263 C C . ILE A 1 161 ? 15.464 3.098 4.820 1.00 88.12 161 ILE A C 1
ATOM 1265 O O . ILE A 1 161 ? 15.887 3.899 3.984 1.00 88.12 161 ILE A O 1
ATOM 1269 N N . THR A 1 162 ? 14.171 2.831 5.018 1.00 92.69 162 THR A N 1
ATOM 1270 C CA . THR A 1 162 ? 13.083 3.257 4.128 1.00 92.69 162 THR A CA 1
ATOM 1271 C C . THR A 1 162 ? 12.598 4.679 4.397 1.00 92.69 162 THR A C 1
ATOM 1273 O O . THR A 1 162 ? 12.241 5.387 3.461 1.00 92.69 162 THR A O 1
ATOM 1276 N N . VAL A 1 163 ? 12.596 5.138 5.653 1.00 89.19 163 VAL A N 1
ATOM 1277 C CA . VAL A 1 163 ? 12.091 6.455 6.072 1.00 89.19 163 VAL A CA 1
ATOM 1278 C C . VAL A 1 163 ? 13.146 7.192 6.897 1.00 89.19 163 VAL A C 1
ATOM 1280 O O . VAL A 1 163 ? 13.464 6.813 8.024 1.00 89.19 163 VAL A O 1
ATOM 1283 N N . LYS A 1 164 ? 13.627 8.322 6.378 1.00 86.50 164 LYS A N 1
ATOM 1284 C CA . LYS A 1 164 ? 14.610 9.197 7.025 1.00 86.50 164 LYS A CA 1
ATOM 1285 C C . LYS A 1 164 ? 14.066 10.621 7.116 1.00 86.50 164 LYS A C 1
ATOM 1287 O O . LYS A 1 164 ? 13.517 11.138 6.151 1.00 86.50 164 LYS A O 1
ATOM 1292 N N . ASP A 1 165 ? 14.182 11.254 8.283 1.00 86.19 165 ASP A N 1
ATOM 1293 C CA . ASP A 1 165 ? 13.762 12.650 8.500 1.00 86.19 165 ASP A CA 1
ATOM 1294 C C . ASP A 1 165 ? 12.314 12.947 8.051 1.00 86.19 165 ASP A C 1
ATOM 1296 O O . ASP A 1 165 ? 12.019 13.987 7.463 1.00 86.19 165 ASP A O 1
ATOM 1300 N N . LYS A 1 166 ? 11.396 12.008 8.339 1.00 86.06 166 LYS A N 1
ATOM 1301 C CA . LYS A 1 166 ? 9.968 12.045 7.948 1.00 86.06 166 LYS A CA 1
ATOM 1302 C C . LYS A 1 166 ? 9.716 12.041 6.431 1.00 86.06 166 LYS A C 1
ATOM 1304 O O . LYS A 1 166 ? 8.653 12.464 5.992 1.00 86.06 166 LYS A O 1
ATOM 1309 N N . LYS A 1 167 ? 10.673 11.565 5.636 1.00 91.38 167 LYS A N 1
ATOM 1310 C CA . LYS A 1 167 ? 10.549 11.383 4.186 1.00 91.38 167 LYS A CA 1
ATOM 1311 C C . LYS A 1 167 ? 10.999 9.983 3.803 1.00 91.38 167 LYS A C 1
ATOM 1313 O O . LYS A 1 167 ? 11.846 9.402 4.483 1.00 91.38 167 LYS A O 1
ATOM 1318 N N . ILE A 1 168 ? 10.463 9.439 2.717 1.00 94.69 168 ILE A N 1
ATOM 1319 C CA . ILE A 1 168 ? 10.994 8.183 2.191 1.00 94.69 168 ILE A CA 1
ATOM 1320 C C . ILE A 1 168 ? 12.407 8.385 1.639 1.00 94.69 168 ILE A C 1
ATOM 1322 O O . ILE A 1 168 ? 12.730 9.405 1.028 1.00 94.69 168 ILE A O 1
ATOM 1326 N N . ASN A 1 169 ? 13.271 7.404 1.859 1.00 94.81 169 ASN A N 1
ATOM 1327 C CA . ASN A 1 169 ? 14.648 7.394 1.395 1.00 94.81 169 ASN A CA 1
ATOM 1328 C C . ASN A 1 169 ? 14.726 6.800 -0.016 1.00 94.81 169 ASN A C 1
ATOM 1330 O O . ASN A 1 169 ? 15.364 5.775 -0.253 1.00 94.81 169 ASN A O 1
ATOM 1334 N N . TRP A 1 170 ? 14.052 7.457 -0.959 1.00 92.69 170 TRP A N 1
ATOM 1335 C CA . TRP A 1 170 ? 13.941 7.013 -2.348 1.00 92.69 170 TRP A CA 1
ATOM 1336 C C . TRP A 1 170 ? 15.299 6.690 -2.986 1.00 92.69 170 TRP A C 1
ATOM 1338 O O . TRP A 1 170 ? 15.467 5.645 -3.609 1.00 92.69 170 TRP A O 1
ATOM 1348 N N . ASN A 1 171 ? 16.306 7.534 -2.747 1.00 91.31 171 ASN A N 1
ATOM 1349 C CA . ASN A 1 171 ? 17.649 7.346 -3.296 1.00 91.31 171 ASN A CA 1
ATOM 1350 C C . ASN A 1 171 ? 18.306 6.031 -2.835 1.00 91.31 171 ASN A C 1
ATOM 1352 O O . ASN A 1 171 ? 19.028 5.411 -3.613 1.00 91.31 171 ASN A O 1
ATOM 1356 N N . SER A 1 172 ? 18.049 5.588 -1.598 1.00 92.19 172 SER A N 1
ATOM 1357 C CA . SER A 1 172 ? 18.551 4.304 -1.083 1.00 92.19 172 SER A CA 1
ATOM 1358 C C . SER A 1 172 ? 17.948 3.116 -1.828 1.00 92.19 172 SER A C 1
ATOM 1360 O O . SER A 1 172 ? 18.666 2.171 -2.167 1.00 92.19 172 SER A O 1
ATOM 1362 N N . LEU A 1 173 ? 16.639 3.164 -2.098 1.00 91.69 173 LEU A N 1
ATOM 1363 C CA . LEU A 1 173 ? 15.965 2.125 -2.869 1.00 91.69 173 LEU A CA 1
ATOM 1364 C C . LEU A 1 173 ? 16.462 2.127 -4.318 1.00 91.69 173 LEU A C 1
ATOM 1366 O O . LEU A 1 173 ? 16.904 1.089 -4.800 1.00 91.69 173 LEU A O 1
ATOM 1370 N N . VAL A 1 174 ? 16.456 3.281 -4.995 1.00 88.19 174 VAL A N 1
ATOM 1371 C CA . VAL A 1 174 ? 16.863 3.391 -6.409 1.00 88.19 174 VAL A CA 1
ATOM 1372 C C . VAL A 1 174 ? 18.289 2.904 -6.634 1.00 88.19 174 VAL A C 1
ATOM 1374 O O . VAL A 1 174 ? 18.539 2.197 -7.607 1.00 88.19 174 VAL A O 1
ATOM 1377 N N . TYR A 1 175 ? 19.213 3.219 -5.722 1.00 89.12 175 TYR A N 1
ATOM 1378 C CA . TYR A 1 175 ? 20.589 2.735 -5.812 1.00 89.12 175 TYR A CA 1
ATOM 1379 C C . TYR A 1 175 ? 20.657 1.198 -5.829 1.00 89.12 175 TYR A C 1
ATOM 1381 O O . TYR A 1 175 ? 21.333 0.629 -6.678 1.00 89.12 175 TYR A O 1
ATOM 1389 N N . ARG A 1 176 ? 19.909 0.514 -4.950 1.00 89.56 176 ARG A N 1
ATOM 1390 C CA . ARG A 1 176 ? 19.853 -0.963 -4.902 1.00 89.56 176 ARG A CA 1
ATOM 1391 C C . ARG A 1 176 ? 19.005 -1.583 -6.014 1.00 89.56 176 ARG A C 1
ATOM 1393 O O . ARG A 1 176 ? 19.244 -2.725 -6.403 1.00 89.56 176 ARG A O 1
ATOM 1400 N N . LEU A 1 177 ? 18.024 -0.841 -6.527 1.00 86.38 177 LEU A N 1
ATOM 1401 C CA . LEU A 1 177 ? 17.208 -1.221 -7.680 1.00 86.38 177 LEU A CA 1
ATOM 1402 C C . LEU A 1 177 ? 17.959 -1.130 -9.011 1.00 86.38 177 LEU A C 1
ATOM 1404 O O . LEU A 1 177 ? 17.407 -1.565 -10.013 1.00 86.38 177 LEU A O 1
ATOM 1408 N N . GLY A 1 178 ? 19.173 -0.577 -9.048 1.00 80.31 178 GLY A N 1
ATOM 1409 C CA . GLY A 1 178 ? 19.936 -0.349 -10.273 1.00 80.31 178 GLY A CA 1
ATOM 1410 C C . GLY A 1 178 ? 19.992 -1.535 -11.252 1.00 80.31 178 GLY A C 1
ATOM 1411 O O . GLY A 1 178 ? 19.786 -2.704 -10.915 1.00 80.31 178 GLY A O 1
ATOM 1412 N N . THR A 1 179 ? 20.285 -1.214 -12.509 1.00 72.56 179 THR A N 1
ATOM 1413 C CA . THR A 1 179 ? 20.261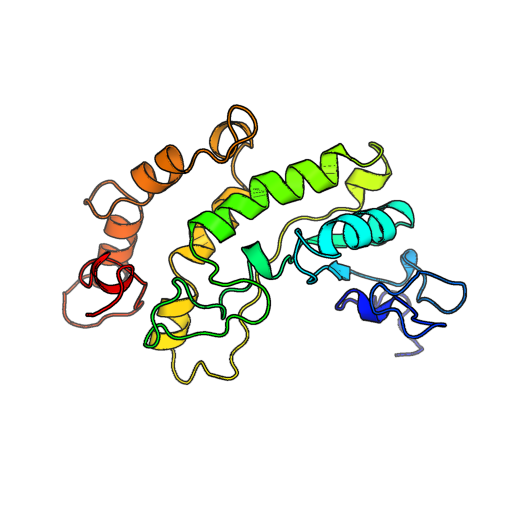 -2.173 -13.626 1.00 72.56 179 THR A CA 1
ATOM 1414 C C . THR A 1 179 ? 21.636 -2.748 -13.953 1.00 72.56 179 THR A C 1
ATOM 1416 O O . THR A 1 179 ? 21.752 -3.598 -14.830 1.00 72.56 179 THR A O 1
ATOM 1419 N N . ASP A 1 180 ? 22.686 -2.297 -13.264 1.00 77.44 180 ASP A N 1
ATOM 1420 C CA . ASP A 1 180 ? 24.010 -2.894 -13.395 1.00 77.44 180 ASP A CA 1
ATOM 1421 C C . ASP A 1 180 ? 24.059 -4.314 -12.814 1.00 77.44 180 ASP A C 1
ATOM 1423 O O . ASP A 1 180 ? 23.167 -4.775 -12.097 1.00 77.44 180 ASP A O 1
ATOM 1427 N N . ASN A 1 181 ? 25.156 -5.017 -13.094 1.00 72.88 181 ASN A N 1
ATOM 1428 C CA . ASN A 1 181 ? 25.277 -6.422 -12.731 1.00 72.88 181 ASN A CA 1
ATOM 1429 C C . ASN A 1 181 ? 25.307 -6.698 -11.216 1.00 72.88 181 ASN A C 1
ATOM 1431 O O . ASN A 1 181 ? 25.146 -7.854 -10.811 1.00 72.88 181 ASN A O 1
ATOM 1435 N N . THR A 1 182 ? 25.490 -5.675 -10.387 1.00 82.00 182 THR A N 1
ATOM 1436 C CA . THR A 1 182 ? 25.574 -5.789 -8.927 1.00 82.00 182 THR A CA 1
ATOM 1437 C C . THR A 1 182 ? 24.254 -5.497 -8.220 1.00 82.00 182 THR A C 1
ATOM 1439 O O . THR A 1 182 ? 24.116 -5.832 -7.045 1.00 82.00 182 THR A O 1
ATOM 1442 N N . ASN A 1 183 ? 23.278 -4.938 -8.936 1.00 85.31 183 ASN A N 1
ATOM 1443 C CA . ASN A 1 183 ? 22.023 -4.449 -8.383 1.00 85.31 183 ASN A CA 1
ATOM 1444 C C . ASN A 1 183 ? 20.811 -5.310 -8.784 1.00 85.31 183 ASN A C 1
ATOM 1446 O O . ASN A 1 183 ? 20.899 -6.210 -9.625 1.00 85.31 183 ASN A O 1
ATOM 1450 N N . PHE A 1 184 ? 19.672 -5.083 -8.120 1.00 86.31 184 PHE A N 1
ATOM 1451 C CA . PHE A 1 184 ? 18.534 -6.007 -8.145 1.00 86.31 184 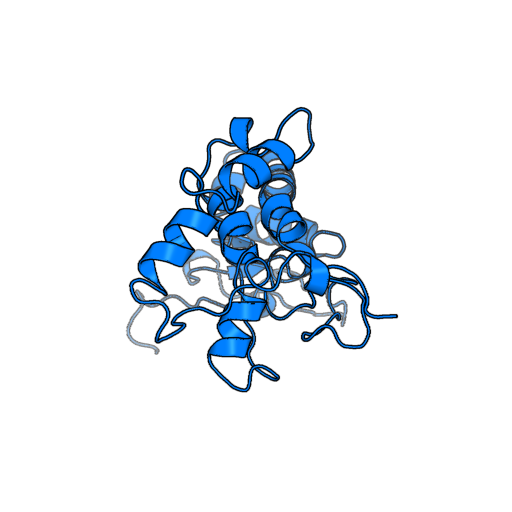PHE A CA 1
ATOM 1452 C C . PHE A 1 184 ? 17.937 -6.206 -9.540 1.00 86.31 184 PHE A C 1
ATOM 1454 O O . PHE A 1 184 ? 17.724 -7.350 -9.940 1.00 86.31 184 PHE A O 1
ATOM 1461 N N . LEU A 1 185 ? 17.689 -5.136 -10.304 1.00 80.06 185 LEU A N 1
ATOM 1462 C CA . LEU A 1 185 ? 17.101 -5.287 -11.639 1.00 80.06 185 LEU A CA 1
ATOM 1463 C C . LEU A 1 185 ? 18.078 -5.956 -12.609 1.00 80.06 185 LEU A C 1
ATOM 1465 O O . LEU A 1 185 ? 17.654 -6.793 -13.400 1.00 80.06 185 LEU A O 1
ATOM 1469 N N . GLY A 1 186 ? 19.382 -5.688 -12.489 1.00 80.00 186 GLY A N 1
ATOM 1470 C CA . GLY A 1 186 ? 20.393 -6.418 -13.260 1.00 80.00 186 GLY A CA 1
ATOM 1471 C C . GLY A 1 186 ? 20.478 -7.903 -12.886 1.00 80.00 186 GLY A C 1
ATOM 1472 O O . GLY A 1 186 ? 20.740 -8.746 -13.741 1.00 80.00 186 GLY A O 1
ATOM 1473 N N . TYR A 1 187 ? 20.227 -8.265 -11.624 1.00 83.06 187 TYR A N 1
ATOM 1474 C CA . TYR A 1 187 ? 20.094 -9.666 -11.211 1.00 83.06 187 TYR A CA 1
ATOM 1475 C C . TYR A 1 187 ? 18.832 -10.327 -11.777 1.00 83.06 187 TYR A C 1
ATOM 1477 O O . TYR A 1 187 ? 18.920 -11.438 -12.303 1.00 83.06 187 TYR A O 1
ATOM 1485 N N . ILE A 1 188 ? 17.682 -9.648 -11.702 1.00 79.94 188 ILE A N 1
ATOM 1486 C CA . ILE A 1 188 ? 16.422 -10.143 -12.267 1.00 79.94 188 ILE A CA 1
ATOM 1487 C C . ILE A 1 188 ? 16.574 -10.387 -13.765 1.00 79.94 188 ILE A C 1
ATOM 1489 O O . ILE A 1 188 ? 16.247 -11.485 -14.207 1.00 79.94 188 ILE A O 1
ATOM 1493 N N . ASP A 1 189 ? 17.136 -9.432 -14.511 1.00 76.75 189 ASP A N 1
ATOM 1494 C CA . ASP A 1 189 ? 17.382 -9.546 -15.953 1.00 76.75 189 ASP A CA 1
ATOM 1495 C C . ASP A 1 189 ? 18.158 -10.827 -16.308 1.00 76.75 189 ASP A C 1
ATOM 1497 O O . ASP A 1 189 ? 17.711 -11.620 -17.137 1.00 76.75 189 ASP A O 1
ATOM 1501 N N . ARG A 1 190 ? 19.243 -11.131 -15.581 1.00 78.75 190 ARG A N 1
ATOM 1502 C CA . ARG A 1 190 ? 20.029 -12.363 -15.795 1.00 78.75 190 ARG A CA 1
ATOM 1503 C C . ARG A 1 190 ? 19.248 -13.653 -15.554 1.00 78.75 190 ARG A C 1
ATOM 1505 O O . ARG A 1 190 ? 19.531 -14.659 -16.199 1.00 78.75 190 ARG A O 1
ATOM 1512 N N . ILE A 1 191 ? 18.309 -13.658 -14.608 1.00 76.81 191 ILE A N 1
ATOM 1513 C CA . ILE A 1 191 ? 17.503 -14.849 -14.297 1.00 76.81 191 ILE A CA 1
ATOM 1514 C C . ILE A 1 191 ? 16.407 -15.057 -15.330 1.00 76.81 191 ILE A C 1
ATOM 1516 O O . ILE A 1 191 ? 16.140 -16.189 -15.729 1.00 76.81 191 ILE A O 1
ATOM 1520 N N . ILE A 1 192 ? 15.746 -13.977 -15.733 1.00 73.19 192 ILE A N 1
ATOM 1521 C CA . ILE A 1 192 ? 14.584 -14.051 -16.621 1.00 73.19 192 ILE A CA 1
ATOM 1522 C C . ILE A 1 192 ? 14.973 -14.103 -18.094 1.00 73.19 192 ILE A C 1
ATOM 1524 O O . ILE A 1 192 ? 14.114 -14.413 -18.917 1.00 73.19 192 ILE A O 1
ATOM 1528 N N . ASN A 1 193 ? 16.224 -13.772 -18.415 1.00 70.12 193 ASN A N 1
ATOM 1529 C CA . ASN A 1 193 ? 16.756 -13.738 -19.766 1.00 70.12 193 ASN A CA 1
ATOM 1530 C C . ASN A 1 193 ? 18.188 -14.328 -19.854 1.00 70.12 193 ASN A C 1
ATOM 1532 O O . ASN A 1 193 ? 19.111 -13.667 -20.328 1.00 70.12 193 ASN A O 1
ATOM 1536 N N . PRO A 1 194 ? 18.412 -15.583 -19.415 1.00 65.69 194 PRO A N 1
ATOM 1537 C CA . PRO A 1 194 ? 19.758 -16.150 -19.297 1.00 65.69 194 PRO A CA 1
ATOM 1538 C C . PRO A 1 194 ? 20.456 -16.390 -20.646 1.00 65.69 194 PRO A C 1
ATOM 1540 O O . PRO A 1 194 ? 21.677 -16.520 -20.678 1.00 65.69 194 PRO A O 1
ATOM 1543 N N . SER A 1 195 ? 19.703 -16.465 -21.751 1.00 66.94 195 SER A N 1
ATOM 1544 C CA . SER A 1 195 ? 20.232 -16.733 -23.097 1.00 66.94 195 SER A CA 1
ATOM 1545 C C . SER A 1 195 ? 19.857 -15.686 -24.153 1.00 66.94 195 SER A C 1
ATOM 1547 O O . SER A 1 195 ? 20.157 -15.894 -25.319 1.00 66.94 195 SER A O 1
ATOM 1549 N N . ASN A 1 196 ? 19.229 -14.561 -23.782 1.00 63.34 196 ASN A N 1
ATOM 1550 C CA . ASN A 1 196 ? 18.682 -13.562 -24.722 1.00 63.34 196 ASN A CA 1
ATOM 1551 C C . ASN A 1 196 ? 17.563 -14.056 -25.665 1.00 63.34 196 ASN A C 1
ATOM 1553 O O . ASN A 1 196 ? 17.109 -13.291 -26.514 1.00 63.34 196 ASN A O 1
ATOM 1557 N N . ASP A 1 197 ? 17.060 -15.284 -25.487 1.00 59.72 197 ASP A N 1
ATOM 1558 C CA . ASP A 1 197 ? 16.105 -15.896 -26.424 1.00 59.72 197 ASP A CA 1
ATOM 1559 C C . ASP A 1 197 ? 14.640 -15.855 -25.952 1.00 59.72 197 ASP A C 1
ATOM 1561 O O . ASP A 1 197 ? 13.722 -16.058 -26.751 1.00 59.72 197 ASP A O 1
ATOM 1565 N N . LYS A 1 198 ? 14.379 -15.629 -24.653 1.00 59.97 198 LYS A N 1
ATOM 1566 C CA . LYS A 1 198 ? 13.017 -15.644 -24.090 1.00 59.97 198 LYS A CA 1
ATOM 1567 C C . LYS A 1 198 ? 12.883 -14.732 -22.871 1.00 59.97 198 LYS A C 1
ATOM 1569 O O . LYS A 1 198 ? 13.433 -15.019 -21.816 1.00 59.97 198 LYS A O 1
ATOM 1574 N N . LYS A 1 199 ? 12.068 -13.681 -22.996 1.00 62.66 199 LYS A N 1
ATOM 1575 C CA . LYS A 1 199 ? 11.727 -12.761 -21.900 1.00 62.66 199 LYS A CA 1
ATOM 1576 C C . LYS A 1 199 ? 10.628 -13.366 -21.020 1.00 62.66 199 LYS A C 1
ATOM 1578 O O . LYS A 1 199 ? 9.515 -13.577 -21.498 1.00 62.66 199 LYS A O 1
ATOM 1583 N N . ILE A 1 200 ? 10.929 -13.656 -19.751 1.00 65.81 200 ILE A N 1
ATOM 1584 C CA . ILE A 1 200 ? 9.952 -14.242 -18.806 1.00 65.81 200 ILE A CA 1
ATOM 1585 C C . ILE A 1 200 ? 9.150 -13.161 -18.056 1.00 65.81 200 ILE A C 1
ATOM 1587 O O . ILE A 1 200 ? 7.958 -13.348 -17.817 1.00 65.81 200 ILE A O 1
ATOM 1591 N N . ILE A 1 201 ? 9.771 -12.021 -17.724 1.00 71.19 201 ILE A N 1
ATOM 1592 C CA . ILE A 1 201 ? 9.127 -10.883 -17.043 1.00 71.19 201 ILE A CA 1
ATOM 1593 C C . ILE A 1 201 ? 9.339 -9.621 -17.881 1.00 71.19 201 ILE A C 1
ATOM 1595 O O . ILE A 1 201 ? 10.464 -9.275 -18.237 1.00 71.19 201 ILE A O 1
ATOM 1599 N N . SER A 1 202 ? 8.257 -8.913 -18.198 1.00 72.75 202 SER A N 1
ATOM 1600 C CA . SER A 1 202 ? 8.327 -7.602 -18.845 1.00 72.75 202 SER A CA 1
ATOM 1601 C C . SER A 1 202 ? 8.045 -6.513 -17.824 1.00 72.75 202 SER A C 1
ATOM 1603 O O . SER A 1 202 ? 6.932 -6.013 -17.763 1.00 72.75 202 SER A O 1
ATOM 1605 N N . TYR A 1 203 ? 9.037 -6.180 -17.000 1.00 75.56 203 TYR A N 1
ATOM 1606 C CA . TYR A 1 203 ? 8.908 -5.086 -16.040 1.00 75.56 203 TYR A CA 1
ATOM 1607 C C . TYR A 1 203 ? 9.098 -3.720 -16.716 1.00 75.56 203 TYR A C 1
ATOM 1609 O O . TYR A 1 203 ? 9.704 -3.621 -17.787 1.00 75.56 203 TYR A O 1
ATOM 1617 N N . ARG A 1 204 ? 8.578 -2.660 -16.091 1.00 75.94 204 ARG A N 1
ATOM 1618 C CA . ARG A 1 204 ? 8.792 -1.272 -16.515 1.00 75.94 204 ARG A CA 1
ATOM 1619 C C . ARG A 1 204 ? 10.241 -0.857 -16.228 1.00 75.94 204 ARG A C 1
ATOM 1621 O O . ARG A 1 204 ? 10.659 -0.848 -15.073 1.00 75.94 204 ARG A O 1
ATOM 1628 N N . GLY A 1 205 ? 11.010 -0.525 -17.267 1.00 66.56 205 GLY A N 1
ATOM 1629 C CA . GLY A 1 205 ? 12.427 -0.155 -17.153 1.00 66.56 205 GLY A CA 1
ATOM 1630 C C . GLY A 1 205 ? 13.331 -0.884 -18.155 1.00 66.56 205 GLY A C 1
ATOM 1631 O O . GLY A 1 205 ? 12.868 -1.379 -19.180 1.00 66.56 205 GLY A O 1
ATOM 1632 N N . TYR A 1 206 ? 14.645 -0.909 -17.891 1.00 50.56 206 TYR A N 1
ATOM 1633 C CA . TYR A 1 206 ? 15.674 -1.522 -18.759 1.00 50.56 206 TYR A CA 1
ATOM 1634 C C . TYR A 1 206 ? 15.322 -2.968 -19.195 1.00 50.56 206 TYR A C 1
ATOM 1636 O O . TYR A 1 206 ? 14.783 -3.698 -18.367 1.00 50.56 206 TYR A O 1
ATOM 1644 N N . PRO A 1 207 ? 15.650 -3.415 -20.429 1.00 49.84 207 PRO A N 1
ATOM 1645 C CA . PRO A 1 207 ? 16.337 -2.675 -21.498 1.00 49.84 207 PRO A CA 1
ATOM 1646 C C . PRO A 1 207 ? 15.470 -1.622 -22.202 1.00 49.84 207 PRO A C 1
ATOM 1648 O O . PRO A 1 207 ? 16.003 -0.784 -22.918 1.00 49.84 207 PRO A O 1
ATOM 1651 N N . GLU A 1 208 ? 14.163 -1.586 -21.928 1.00 53.78 208 GLU A N 1
ATOM 1652 C CA . GLU A 1 208 ? 13.202 -0.645 -22.536 1.00 53.78 208 GLU A CA 1
ATOM 1653 C C . GLU A 1 208 ? 13.132 0.727 -21.816 1.00 53.78 208 GLU A C 1
ATOM 1655 O O . GLU A 1 208 ? 12.439 1.645 -22.263 1.00 53.78 208 GLU A O 1
ATOM 1660 N N . GLY A 1 209 ? 13.894 0.866 -20.721 1.00 49.94 209 GLY A N 1
ATOM 1661 C CA . GLY A 1 209 ? 14.313 2.102 -20.052 1.00 49.94 209 GLY A CA 1
ATOM 1662 C C . GLY A 1 209 ? 13.261 2.878 -19.241 1.00 49.94 209 GLY A C 1
ATOM 1663 O O . GLY A 1 209 ? 12.060 2.636 -19.314 1.00 49.94 209 GLY A O 1
ATOM 1664 N N . VAL A 1 210 ? 13.754 3.901 -18.523 1.00 47.44 210 VAL A N 1
ATOM 1665 C CA . VAL A 1 210 ? 12.995 5.059 -17.980 1.00 47.44 210 VAL A CA 1
ATOM 1666 C C . VAL A 1 210 ? 12.300 5.855 -19.107 1.00 47.44 210 VAL A C 1
ATOM 1668 O O . VAL A 1 210 ? 11.447 6.700 -18.872 1.00 47.44 210 VAL A O 1
ATOM 1671 N N . SER A 1 211 ? 12.605 5.554 -20.372 1.00 42.69 211 SER A N 1
ATOM 1672 C CA . SER A 1 211 ? 11.923 6.069 -21.565 1.00 42.69 211 SER A CA 1
ATOM 1673 C C . SER A 1 211 ? 10.437 5.719 -21.654 1.00 42.69 211 SER A C 1
ATOM 1675 O O . SER A 1 211 ? 9.731 6.361 -22.424 1.00 42.69 211 SER A O 1
ATOM 1677 N N . GLN A 1 212 ? 9.956 4.732 -20.891 1.00 48.47 212 GLN A N 1
ATOM 1678 C CA . GLN A 1 212 ? 8.517 4.500 -20.706 1.00 48.47 212 GLN A CA 1
ATOM 1679 C C . GLN A 1 212 ? 7.950 5.213 -19.468 1.00 48.47 212 GLN A C 1
ATOM 1681 O O . GLN A 1 212 ? 6.743 5.244 -19.284 1.00 48.47 212 GLN A O 1
ATOM 1686 N N . GLU A 1 213 ? 8.800 5.813 -18.629 1.00 43.41 213 GLU A N 1
ATOM 1687 C CA . GLU A 1 213 ? 8.385 6.655 -17.500 1.00 43.41 213 GLU A CA 1
ATOM 1688 C C . GLU A 1 213 ? 8.127 8.105 -17.895 1.00 43.41 213 GLU A C 1
ATOM 1690 O O . GLU A 1 213 ? 7.412 8.811 -17.184 1.00 43.41 213 GLU A O 1
ATOM 1695 N N . LEU A 1 214 ? 8.669 8.537 -19.032 1.00 41.22 214 LEU A N 1
ATOM 1696 C CA . LEU A 1 214 ? 8.487 9.878 -19.565 1.00 41.22 214 LEU A CA 1
ATOM 1697 C C . LEU A 1 214 ? 7.388 9.886 -20.630 1.00 41.22 214 LEU A C 1
ATOM 1699 O O . LEU A 1 214 ? 7.356 8.975 -21.461 1.00 41.22 214 LEU A O 1
ATOM 1703 N N . PRO A 1 215 ? 6.536 10.925 -20.661 1.00 41.69 215 PRO A N 1
ATOM 1704 C CA . PRO A 1 215 ? 5.520 11.037 -21.685 1.00 41.69 215 PRO A CA 1
ATOM 1705 C C . PRO A 1 215 ? 6.108 10.984 -23.099 1.00 41.69 215 PRO A C 1
ATOM 1707 O O . PRO A 1 215 ? 7.111 11.655 -23.379 1.00 41.69 215 PRO A O 1
ATOM 1710 N N . ARG A 1 216 ? 5.493 10.218 -24.007 1.00 50.47 216 ARG A N 1
ATOM 1711 C CA . ARG A 1 216 ? 5.849 10.275 -25.432 1.00 50.47 216 ARG A CA 1
ATOM 1712 C C . ARG A 1 216 ? 5.241 11.559 -25.999 1.00 50.47 216 ARG A C 1
ATOM 1714 O O . ARG A 1 216 ? 4.035 11.757 -25.909 1.00 50.47 216 ARG A O 1
ATOM 1721 N N . LYS A 1 217 ? 6.092 12.445 -26.529 1.00 43.94 217 LYS A N 1
ATOM 1722 C CA . LYS A 1 217 ? 5.648 13.659 -27.236 1.00 43.94 217 LYS A CA 1
ATOM 1723 C C . LYS A 1 217 ? 4.757 13.329 -28.427 1.00 43.94 217 LYS A C 1
ATOM 1725 O O . LYS A 1 217 ? 5.071 12.336 -29.121 1.00 43.94 217 LYS A O 1
#

Secondary structure (DSSP, 8-state):
-TT-TT--EEEEGGGT-B-TTS-SSPBP-TTSPPGGGEEEEEE-S-IIIIIHHHHHHHHHTT-EEEE--HHHHBTTB-SS--TT--SB-SSSS---HHHHHHHHHHHHHHHHTS-HHHHTTEEEE--B---TT--SHHHHHHHHTTHHHHHHHHHHS-HHHHEETTEE-HHHHHHHH-SSTTSHHHHHHHHH-TTSS--S---SSTTS-GGGTSPP-

pLDDT: mean 86.9, std 14.54, range [41.22, 98.81]

Foldseek 3Di:
DVPDQPDAAEEELVQFFDDPPPPPLGAHDPPGDQQVRHDEYEQAAALVPNSLVSQQRCLVRQHLYEYAHNQQFALQFFQAQAPPTGHHAPRHSGYHLQSLLCLLLSLVVSLVVHDPRSSNSHPFYDHDYDCPPPPDQQSVLASCPPNVVSNVCSGDPDSVQQADPSGGPVVSSDVQCDCDCNHDVVVVCCVQCVPVPGGPGNYPAPPVHCVSVDHDD

Sequence (217 aa):
MQQNTNLRISGWQQTVQNDPNGNLAGGIDKNSIPSEKTGYIWVWSAFNSSGYSEAQQLAKVGYSTVLAYADDIYFDLSYNPDFWEPGFYWATKYADTHAALNSALDSKTTITSLSTKDAKNIKGLEGAMWSENINNANHLWYMAFPKMIGLAEASWADPNITVKDKKINWNSLVYRLGTDNTNFLGYIDRIINPSNDKKIISYRGYPEGVSQELPRK

Solvent-accessible s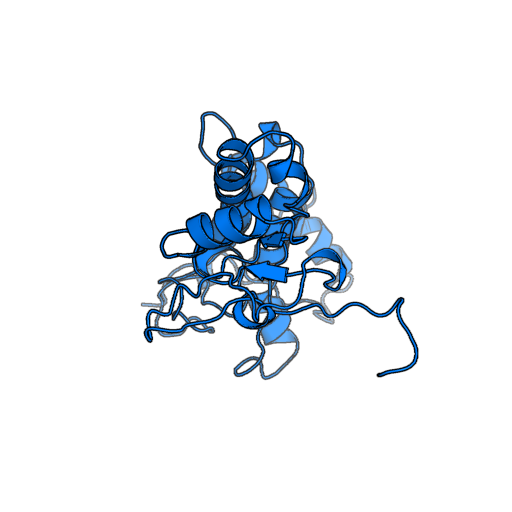urface area (backbone atoms only — not comparable to full-atom values): 11884 Å² total; per-residue (Å²): 123,96,83,54,89,83,65,54,58,59,43,52,45,70,74,37,32,44,56,95,78,79,52,88,80,41,42,81,56,96,85,34,66,56,39,93,54,39,41,49,32,32,33,46,46,26,51,95,65,57,20,47,61,51,47,51,53,42,12,70,69,55,26,40,27,30,46,28,27,37,36,27,31,29,31,36,29,6,61,40,76,38,92,85,46,68,57,48,49,90,70,33,75,40,25,30,38,66,29,12,33,40,43,36,58,53,50,47,54,50,42,71,72,41,54,84,73,30,32,68,18,52,73,52,69,49,69,47,76,69,54,94,85,49,86,47,70,54,52,46,30,32,46,39,28,56,27,54,56,20,38,50,46,41,68,66,50,62,60,74,66,51,41,46,97,94,38,67,33,56,68,62,52,53,61,49,50,28,67,51,85,89,20,50,46,22,46,48,48,51,70,38,35,75,78,80,80,56,82,74,67,43,48,62,30,76,97,69,26,68,70,72,69,47,69,83,130

InterPro domains:
  IPR015883 Beta-hexosaminidase, catalytic domain [PF00728] (6-157)
  IPR017853 Glycoside hydrolase superfamily [SSF51445] (3-162)
  IPR025705 Beta-hexosaminidase [PTHR22600] (8-178)

Nearest PDB structures (foldseek):
  4c7f-assembly1_A  TM=7.353E-01  e=1.060E-06  Streptomyces coelicolor
  5fcz-assembly1_A  TM=7.679E-01  e=2.807E-06  Streptomyces plicatus
  1qba-assembly1_A  TM=6.626E-01  e=5.912E-07  Serratia marcescens
  1c7s-assembly1_A-2  TM=6.666E-01  e=3.196E-06  Serratia marcescens
  1c7t-assembly1_A-2  TM=6.566E-01  e=4.718E-06  Serratia marcescens

Radius of gyration: 19.27 Å; Cα contacts (8 Å, |Δi|>4): 378; chains: 1; bounding box: 52×39×49 Å